Protein AF-0000000087131143 (afdb_homodimer)

pLDDT: mean 97.53, std 3.69, range [63.97, 98.94]

Nearest PDB structures (foldseek):
  7ybr-assembly1_B-2  TM=9.293E-01  e=2.617E-11  Homo sapiens
  8w2w-assembly1_A  TM=9.218E-01  e=2.332E-11  Homo sapiens
  8w1n-assembly1_B-2  TM=9.311E-01  e=3.295E-11  Homo sapiens
  6e71-assembly1_A-2  TM=9.196E-01  e=4.933E-11  Homo sapiens
  5h0y-assembly1_A  TM=9.154E-01  e=6.211E-11  Homo sapiens

Secondary structure (DSSP, 8-state):
-----SEE-BEEETTTTEE--S-EEEEEEE-TTS-EEEEEEEEB-TTSBB-S-SS-TTS---SEEEEEEE-HHHHHHHTT----S-S-EEEEEEES-TTS-EE--EEEETTEEEEE-B-/-----SEE-BEEETTTTEE--S-EEEEEEE-TTS-EEEEEEEEB-TTSBB-S-SS-TTS---SEEEEEEE-HHHHHHHTT----S-S-EEEEEEES-TTS-EE--EEEETTEEEEE-B-

Sequence (238 aa):
MSYKSPVTSHILDTSLGRPAANVRVELQRLEPSGQWLRVNEGRTNADGRVASHLVPEAATFEAGSYRMVFYTQEYFERNGVSEFFYPEVTIAFIVKDPTQHYHVPLLINPFGYSTYRGSMSYKSPVTSHILDTSLGRPAANVRVELQRLEPSGQWLRVNEGRTNADGRVASHLVPEAATFEAGSYRMVFYTQEYFERNGVSEFFYPEVTIAFIVKDPTQHYHVPLLINPFGYSTYRGS

InterPro domains:
  IPR000895 Transthyretin/hydroxyisourate hydrolase [PR00189] (6-26)
  IPR000895 Transthyretin/hydroxyisourate hydrolase [PR00189] (97-119)
  IPR014306 Hydroxyisourate hydrolase [TIGR02962] (5-119)
  IPR014306 Hydroxyisourate hydrolase [cd05822] (5-119)
  IPR023416 Transthyretin/hydroxyisourate hydrolase domain [PF00576] (7-118)
  IPR023416 Transthyretin/hydroxyisourate hydrolase domain [PTHR10395] (3-119)
  IPR023416 Transthyretin/hydroxyisourate hydrolase domain [SM00095] (2-118)
  IPR023418 Transthyretin, thyroxine binding site [PS00768] (10-25)
  IPR036817 Transthyretin/hydroxyisourate hydrolase domain superfamily [G3DSA:2.60.40.180] (1-119)
  IPR036817 Transthyretin/hydroxyisourate hydrolase domain superfamily [SSF49472] (3-119)

Foldseek 3Di:
DPDAALEKEAEAAVVVRATQWFWKKWKWFQDPVRDTDTQDIATHHRRRIGPDRNHDPVHDQDWHKMKMKTQVLVSCVVVPNPAADDRIDMGMDTDDDRVHHWYWYWYDYRYDIDIDTDD/DDDAALEKEAEAEVVVRATQWFWKKWKWFQDPVRDTDTQDIATHHRRRIGPDRNHDPVDDQDWHKMKMKTQVLVSCVVVPNPAADDRIDMDMDTDDDRVHHWYWYWYDYRYDIDIDTDD

Solvent-accessible surface area (backbone atoms only — not comparable to full-atom values): 12431 Å² total; per-residue (Å²): 131,83,89,70,39,48,46,46,43,40,30,36,26,66,79,76,71,40,49,37,50,63,32,45,36,34,32,31,36,59,41,95,88,71,47,76,40,81,68,30,57,38,36,17,34,83,76,4,30,50,68,46,50,34,44,45,86,91,50,86,74,67,58,43,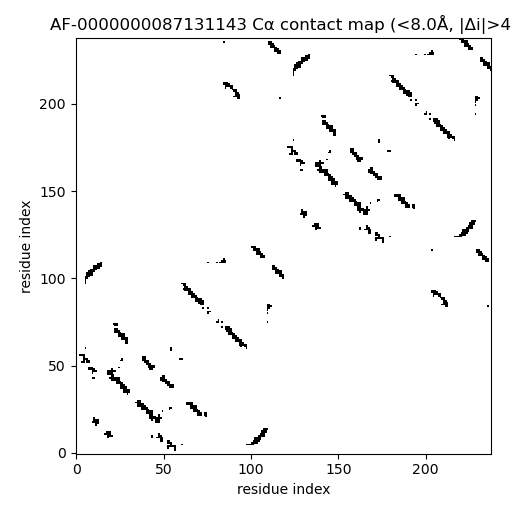48,34,33,40,40,35,41,40,38,63,39,36,52,76,68,71,46,87,71,65,37,42,58,34,48,48,49,40,32,56,38,81,57,57,88,49,72,44,27,52,36,38,42,33,44,51,53,33,38,35,38,37,70,45,125,130,83,89,72,40,48,46,46,40,40,32,36,26,64,79,74,72,40,48,38,51,62,33,44,35,35,32,29,35,58,41,95,88,70,48,75,39,80,68,30,54,38,37,17,35,84,75,5,31,50,69,46,50,34,45,45,88,89,51,87,75,66,58,43,48,33,32,40,39,35,41,41,38,62,41,36,52,77,69,69,46,87,71,64,36,41,58,36,47,48,50,41,32,58,38,81,57,58,88,49,70,45,27,52,36,38,42,33,42,53,52,34,39,36,38,38,71,45,125

Radius of gyration: 17.87 Å; Cα contacts (8 Å, |Δi|>4): 606; chains: 2; bounding box: 44×59×40 Å

Structure (mmCIF, N/CA/C/O backbone):
data_AF-0000000087131143-mode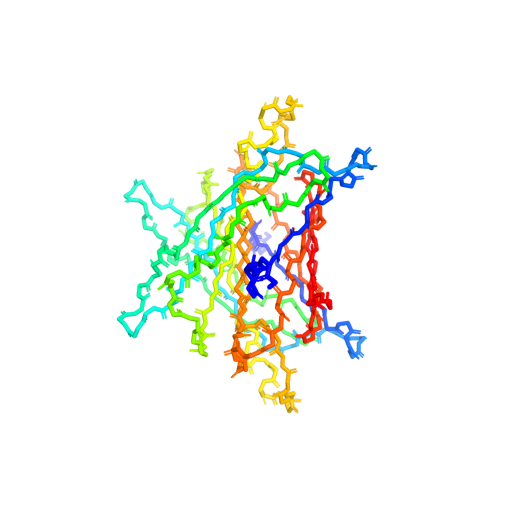l_v1
#
loop_
_entity.id
_entity.type
_entity.pdbx_description
1 polymer '5-hydroxyisourate hydrolase'
#
loop_
_atom_site.group_PDB
_atom_site.id
_atom_site.type_symbol
_atom_site.label_atom_id
_atom_site.label_alt_id
_atom_site.label_comp_id
_atom_site.label_asym_id
_atom_site.label_entity_id
_atom_site.label_seq_id
_atom_site.pdbx_PDB_ins_code
_atom_site.Cartn_x
_atom_site.Cartn_y
_atom_site.Cartn_z
_atom_site.occupancy
_atom_site.B_iso_or_equiv
_atom_site.auth_seq_id
_atom_site.auth_comp_id
_atom_site.auth_asym_id
_atom_site.auth_atom_id
_atom_site.pdbx_PDB_model_num
ATOM 1 N N . MET A 1 1 ? 4.605 -29.766 -17.547 1 63.97 1 MET A N 1
ATOM 2 C CA . MET A 1 1 ? 4.691 -28.312 -17.641 1 63.97 1 MET A CA 1
ATOM 3 C C . MET A 1 1 ? 5.352 -27.734 -16.391 1 63.97 1 MET A C 1
ATOM 5 O O . MET A 1 1 ? 5.168 -28.234 -15.289 1 63.97 1 MET A O 1
ATOM 9 N N . SER A 1 2 ? 6.434 -26.891 -16.531 1 85.5 2 SER A N 1
ATOM 10 C CA . SER A 1 2 ? 7.211 -26.359 -15.422 1 85.5 2 SER A CA 1
ATOM 11 C C . SER A 1 2 ? 6.344 -25.531 -14.477 1 85.5 2 SER A C 1
ATOM 13 O O . SER A 1 2 ? 5.406 -24.859 -14.914 1 85.5 2 SER A O 1
ATOM 15 N N . TYR A 1 3 ? 6.32 -25.75 -13.219 1 93.44 3 TYR A N 1
ATOM 16 C CA . TYR A 1 3 ? 5.539 -25.062 -12.195 1 93.44 3 TYR A CA 1
ATOM 17 C C . TYR A 1 3 ? 5.656 -23.547 -12.336 1 93.44 3 TYR A C 1
ATOM 19 O O . TYR A 1 3 ? 6.742 -23.031 -12.594 1 93.44 3 TYR A O 1
ATOM 27 N N . LYS A 1 4 ? 4.469 -22.938 -12.32 1 93.19 4 LYS A N 1
ATOM 28 C CA . LYS A 1 4 ? 4.391 -21.484 -12.258 1 93.19 4 LYS A CA 1
ATOM 29 C C . LYS A 1 4 ? 3.688 -21.016 -10.984 1 93.19 4 LYS A C 1
ATOM 31 O O . LYS A 1 4 ? 2.625 -21.531 -10.633 1 93.19 4 LYS A O 1
ATOM 36 N N . SER A 1 5 ? 4.297 -20.109 -10.367 1 97.19 5 SER A N 1
ATOM 37 C CA . SER A 1 5 ? 3.689 -19.547 -9.156 1 97.19 5 SER A CA 1
ATOM 38 C C . SER A 1 5 ? 2.338 -18.906 -9.469 1 97.19 5 SER A C 1
ATOM 40 O O . SER A 1 5 ? 2.203 -18.172 -10.438 1 97.19 5 SER A O 1
ATOM 42 N N . PRO A 1 6 ? 1.308 -19.156 -8.68 1 97.81 6 PRO A N 1
ATOM 43 C CA . PRO A 1 6 ? 0.004 -18.516 -8.883 1 97.81 6 PRO A CA 1
ATOM 44 C C . PRO A 1 6 ? 0.016 -17.031 -8.547 1 97.81 6 PRO A C 1
ATOM 46 O O . PRO A 1 6 ? -0.934 -16.312 -8.875 1 97.81 6 PRO A O 1
ATOM 49 N N . VAL A 1 7 ? 1.018 -16.516 -7.879 1 98.56 7 VAL A N 1
ATOM 50 C CA . VAL A 1 7 ? 1.185 -15.094 -7.602 1 98.56 7 VAL A CA 1
ATOM 51 C C . VAL A 1 7 ? 2.447 -14.578 -8.289 1 98.56 7 VAL A C 1
ATOM 53 O O . VAL A 1 7 ? 3.537 -15.117 -8.078 1 98.56 7 VAL A O 1
ATOM 56 N N . THR A 1 8 ? 2.295 -13.555 -9.102 1 98.62 8 THR A N 1
ATOM 57 C CA . THR A 1 8 ? 3.416 -12.969 -9.828 1 98.62 8 THR A CA 1
ATOM 58 C C . THR A 1 8 ? 3.361 -11.445 -9.766 1 98.62 8 THR A C 1
ATOM 60 O O . THR A 1 8 ? 2.348 -10.875 -9.367 1 98.62 8 THR A O 1
ATOM 63 N N . SER A 1 9 ? 4.461 -10.836 -10.078 1 98.62 9 SER A N 1
ATOM 64 C CA . SER A 1 9 ? 4.516 -9.375 -10.117 1 98.62 9 SER A CA 1
ATOM 65 C C . SER A 1 9 ? 5.496 -8.891 -11.18 1 98.62 9 SER A C 1
ATOM 67 O O . SER A 1 9 ? 6.383 -9.641 -11.602 1 98.62 9 SER A O 1
ATOM 69 N N . HIS A 1 10 ? 5.246 -7.676 -11.57 1 98.5 10 HIS A N 1
ATOM 70 C CA . HIS A 1 10 ? 6.066 -6.883 -12.477 1 98.5 10 HIS A CA 1
ATOM 71 C C . HIS A 1 10 ? 6.18 -5.438 -11.992 1 98.5 10 HIS A C 1
ATOM 73 O O . HIS A 1 10 ? 5.176 -4.812 -11.656 1 98.5 10 HIS A O 1
ATOM 79 N N . ILE A 1 11 ? 7.473 -4.949 -11.914 1 98.94 11 ILE A N 1
ATOM 80 C CA . ILE A 1 11 ? 7.676 -3.582 -11.438 1 98.94 11 ILE A CA 1
ATOM 81 C C . ILE A 1 11 ? 8.266 -2.73 -12.562 1 98.94 11 ILE A C 1
ATOM 83 O O . ILE A 1 11 ? 9.273 -3.102 -13.164 1 98.94 11 ILE A O 1
ATOM 87 N N . LEU A 1 12 ? 7.621 -1.66 -12.875 1 98.94 12 LEU A N 1
ATOM 88 C CA . LEU A 1 12 ? 8.109 -0.649 -13.805 1 98.94 12 LEU A CA 1
ATOM 89 C C . LEU A 1 12 ? 8.453 0.643 -13.07 1 98.94 12 LEU A C 1
ATOM 91 O O . LEU A 1 12 ? 7.648 1.151 -12.289 1 98.94 12 LEU A O 1
ATOM 95 N N . ASP A 1 13 ? 9.68 1.15 -13.305 1 98.88 13 ASP A N 1
ATOM 96 C CA . ASP A 1 13 ? 10.047 2.486 -12.844 1 98.88 13 ASP A CA 1
ATOM 97 C C . ASP A 1 13 ? 9.641 3.549 -13.859 1 98.88 13 ASP A C 1
ATOM 99 O O . ASP A 1 13 ? 10.305 3.713 -14.891 1 98.88 13 ASP A O 1
ATOM 103 N N . THR A 1 14 ? 8.672 4.266 -13.516 1 98.75 14 THR A N 1
ATOM 104 C CA . THR A 1 14 ? 8.094 5.184 -14.492 1 98.75 14 THR A CA 1
ATOM 105 C C . THR A 1 14 ? 8.938 6.453 -14.609 1 98.75 14 THR A C 1
ATOM 107 O O . THR A 1 14 ? 8.781 7.223 -15.555 1 98.75 14 THR A O 1
ATOM 110 N N . SER A 1 15 ? 9.805 6.73 -13.625 1 98.25 15 SER A N 1
ATOM 111 C CA . SER A 1 15 ? 10.703 7.879 -13.742 1 98.25 15 SER A CA 1
ATOM 112 C C . SER A 1 15 ? 11.805 7.613 -14.758 1 98.25 15 SER A C 1
ATOM 114 O O . SER A 1 15 ? 12.352 8.547 -15.352 1 98.25 15 SER A O 1
ATOM 116 N N . LEU A 1 16 ? 12.062 6.41 -15.016 1 97.81 16 LEU A N 1
ATOM 117 C CA . LEU A 1 16 ? 13.102 6.02 -15.961 1 97.81 16 LEU A CA 1
ATOM 118 C C . LEU A 1 16 ? 12.5 5.445 -17.234 1 97.81 16 LEU A C 1
ATOM 120 O O . LEU A 1 16 ? 13.195 5.293 -18.25 1 97.81 16 LEU A O 1
ATOM 124 N N . GLY A 1 17 ? 11.273 5.113 -17.172 1 98.31 17 GLY A N 1
ATOM 125 C CA . GLY A 1 17 ? 10.617 4.473 -18.297 1 98.31 17 GLY A CA 1
ATOM 126 C C . GLY A 1 17 ? 11.148 3.078 -18.578 1 98.31 17 GLY A C 1
ATOM 127 O O . GLY A 1 17 ? 11.258 2.672 -19.734 1 98.31 17 GLY A O 1
ATOM 128 N N . ARG A 1 18 ? 11.5 2.342 -17.5 1 98.56 18 ARG A N 1
ATOM 129 C CA . ARG A 1 18 ? 12.07 1.011 -17.656 1 98.56 18 ARG A CA 1
ATOM 130 C C . ARG A 1 18 ? 11.664 0.096 -16.5 1 98.56 18 ARG A C 1
ATOM 132 O O . ARG A 1 18 ? 11.266 0.571 -15.438 1 98.56 18 ARG A O 1
ATOM 139 N N . PRO A 1 19 ? 11.852 -1.248 -16.734 1 98.81 19 PRO A N 1
ATOM 140 C CA . PRO A 1 19 ? 11.617 -2.176 -15.625 1 98.81 19 PRO A CA 1
ATOM 141 C C . PRO A 1 19 ? 12.555 -1.922 -14.438 1 98.81 19 PRO A C 1
ATOM 143 O O . PRO A 1 19 ? 13.703 -1.523 -14.633 1 98.81 19 PRO A O 1
ATOM 146 N N . ALA A 1 20 ? 12.031 -2.031 -13.297 1 98.88 20 ALA A N 1
ATOM 147 C CA . ALA A 1 20 ? 12.852 -1.958 -12.086 1 98.88 20 ALA A CA 1
ATOM 148 C C . ALA A 1 20 ? 13.492 -3.309 -11.773 1 98.88 20 ALA A C 1
ATOM 150 O O . ALA A 1 20 ? 12.82 -4.223 -11.297 1 98.88 20 ALA A O 1
ATOM 151 N N . ALA A 1 21 ? 14.781 -3.439 -11.977 1 98.69 21 ALA A N 1
ATOM 152 C CA . ALA A 1 21 ? 15.5 -4.688 -11.75 1 98.69 21 ALA A CA 1
ATOM 153 C C . ALA A 1 21 ? 16.047 -4.75 -10.32 1 98.69 21 ALA A C 1
ATOM 155 O O . ALA A 1 21 ? 16.312 -3.717 -9.703 1 98.69 21 ALA A O 1
ATOM 156 N N . ASN A 1 22 ? 16.141 -5.93 -9.773 1 98.69 22 ASN A N 1
ATOM 157 C CA . ASN A 1 22 ? 16.781 -6.246 -8.5 1 98.69 22 ASN A CA 1
ATOM 158 C C . ASN A 1 22 ? 16.031 -5.605 -7.328 1 98.69 22 ASN A C 1
ATOM 160 O O . ASN A 1 22 ? 16.656 -5.16 -6.367 1 98.69 22 ASN A O 1
ATOM 164 N N . VAL A 1 23 ? 14.758 -5.484 -7.445 1 98.88 23 VAL A N 1
ATOM 165 C CA . VAL A 1 23 ? 13.914 -5.09 -6.316 1 98.88 23 VAL A CA 1
ATOM 166 C C . VAL A 1 23 ? 13.594 -6.309 -5.461 1 98.88 23 VAL A C 1
ATOM 168 O O . VAL A 1 23 ? 13.086 -7.312 -5.969 1 98.88 23 VAL A O 1
ATOM 171 N N . ARG A 1 24 ? 13.906 -6.242 -4.188 1 98.88 24 ARG A N 1
ATOM 172 C CA . ARG A 1 24 ? 13.477 -7.301 -3.279 1 98.88 24 ARG A CA 1
ATOM 173 C C . ARG A 1 24 ? 11.969 -7.262 -3.061 1 98.88 24 ARG A C 1
ATOM 175 O O . ARG A 1 24 ? 11.398 -6.191 -2.822 1 98.88 24 ARG A O 1
ATOM 182 N N . VAL A 1 25 ? 11.328 -8.43 -3.152 1 98.88 25 VAL A N 1
ATOM 183 C CA . VAL A 1 25 ? 9.883 -8.578 -2.988 1 98.88 25 VAL A CA 1
ATOM 184 C C . VAL A 1 25 ? 9.586 -9.766 -2.076 1 98.88 25 VAL A C 1
ATOM 186 O O . VAL A 1 25 ? 10.211 -10.82 -2.203 1 98.88 25 VAL A O 1
ATOM 189 N N . GLU A 1 26 ? 8.672 -9.57 -1.169 1 98.88 26 GLU A N 1
ATOM 190 C CA . GLU A 1 26 ? 8.25 -10.633 -0.267 1 98.88 26 GLU A CA 1
ATOM 191 C C . GLU A 1 26 ? 6.738 -10.844 -0.334 1 98.88 26 GLU A C 1
ATOM 193 O O . GLU A 1 26 ? 5.977 -9.875 -0.382 1 98.88 26 GLU A O 1
ATOM 198 N N . LEU A 1 27 ? 6.34 -12.133 -0.414 1 98.88 27 LEU A N 1
ATOM 199 C CA . LEU A 1 27 ? 4.938 -12.5 -0.242 1 98.88 27 LEU A CA 1
ATOM 200 C C . LEU A 1 27 ? 4.676 -12.992 1.178 1 98.88 27 LEU A C 1
ATOM 202 O O . LEU A 1 27 ? 5.438 -13.797 1.71 1 98.88 27 LEU A O 1
ATOM 206 N N . GLN A 1 28 ? 3.602 -12.422 1.747 1 98.81 28 GLN A N 1
ATOM 207 C CA . GLN A 1 28 ? 3.186 -12.836 3.082 1 98.81 28 GLN A CA 1
ATOM 208 C C . GLN A 1 28 ? 1.714 -13.234 3.102 1 98.81 28 GLN A C 1
ATOM 210 O O . GLN A 1 28 ? 0.922 -12.75 2.291 1 98.81 28 GLN A O 1
ATOM 215 N N . ARG A 1 29 ? 1.428 -14.117 4.043 1 98.69 29 ARG A N 1
ATOM 216 C CA . ARG A 1 29 ? 0.049 -14.539 4.277 1 98.69 29 ARG A CA 1
ATOM 217 C C . ARG A 1 29 ? -0.402 -14.172 5.688 1 98.69 29 ARG A C 1
ATOM 219 O O . ARG A 1 29 ? 0.368 -14.305 6.641 1 98.69 29 ARG A O 1
ATOM 226 N N . LEU A 1 30 ? -1.652 -13.773 5.773 1 98.44 30 LEU A N 1
ATOM 227 C CA . LEU A 1 30 ? -2.221 -13.469 7.082 1 98.44 30 LEU A CA 1
ATOM 228 C C . LEU A 1 30 ? -2.695 -14.742 7.777 1 98.44 30 LEU A C 1
ATOM 230 O O . LEU A 1 30 ? -3.547 -15.461 7.254 1 98.44 30 LEU A O 1
ATOM 234 N N . GLU A 1 31 ? -2.176 -14.938 8.945 1 97.56 31 GLU A N 1
ATOM 235 C CA . GLU A 1 31 ? -2.594 -16.078 9.75 1 97.56 31 GLU A CA 1
ATOM 236 C C . GLU A 1 31 ? -3.791 -15.734 10.625 1 97.56 31 GLU A C 1
ATOM 238 O O . GLU A 1 31 ? -4.023 -14.562 10.93 1 97.56 31 GLU A O 1
ATOM 243 N N . PRO A 1 32 ? -4.488 -16.781 11.086 1 95.56 32 PRO A N 1
ATOM 244 C CA . PRO A 1 32 ? -5.613 -16.547 11.992 1 95.56 32 PRO A CA 1
ATOM 245 C C . PRO A 1 32 ? -5.203 -15.797 13.258 1 95.56 32 PRO A C 1
ATOM 247 O O . PRO A 1 32 ? -6.012 -15.062 13.836 1 95.56 32 PRO A O 1
ATOM 250 N N . SER A 1 33 ? -4.016 -15.891 13.711 1 94.81 33 SER A N 1
ATOM 251 C CA . SER A 1 33 ? -3.49 -15.211 14.891 1 94.81 33 SER A CA 1
ATOM 252 C C . SER A 1 33 ? -3.373 -13.703 14.656 1 94.81 33 SER A C 1
ATOM 254 O O . SER A 1 33 ? -3.178 -12.938 15.602 1 94.81 33 SER A O 1
ATOM 256 N N . GLY A 1 34 ? -3.43 -13.312 13.383 1 94.19 34 GLY A N 1
ATOM 257 C CA . GLY A 1 34 ? -3.256 -11.906 13.047 1 94.19 34 GLY A CA 1
ATOM 258 C C . GLY A 1 34 ? -1.846 -11.57 12.602 1 94.19 34 GLY A C 1
ATOM 259 O O . GLY A 1 34 ? -1.564 -10.43 12.219 1 94.19 34 GLY A O 1
ATOM 260 N N . GLN A 1 35 ? -1.024 -12.555 12.617 1 95.94 35 GLN A N 1
ATOM 261 C CA . GLN A 1 35 ? 0.366 -12.352 12.227 1 95.94 35 GLN A CA 1
ATOM 262 C C . GLN A 1 35 ? 0.557 -12.594 10.734 1 95.94 35 GLN A C 1
ATOM 264 O O . GLN A 1 35 ? -0.034 -13.516 10.164 1 95.94 35 GLN A O 1
ATOM 269 N N . TRP A 1 36 ? 1.376 -11.719 10.148 1 97.25 36 TRP A N 1
ATOM 270 C CA . TRP A 1 36 ? 1.794 -11.945 8.773 1 97.25 36 TRP A CA 1
ATOM 271 C C . TRP A 1 36 ? 3.016 -12.859 8.719 1 97.25 36 TRP A C 1
ATOM 273 O O . TRP A 1 36 ? 4.031 -12.586 9.359 1 97.25 36 TRP A O 1
ATOM 283 N N . LEU A 1 37 ? 2.869 -13.93 7.906 1 97.81 37 LEU A N 1
ATOM 284 C CA . LEU A 1 37 ? 3.98 -14.867 7.758 1 97.81 37 LEU A CA 1
ATOM 285 C C . LEU A 1 37 ? 4.512 -14.859 6.328 1 97.81 37 LEU A C 1
ATOM 287 O O . LEU A 1 37 ? 3.734 -14.844 5.371 1 97.81 37 LEU A O 1
ATOM 291 N N . ARG A 1 38 ? 5.84 -14.93 6.266 1 98.38 38 ARG A N 1
ATOM 292 C CA . ARG A 1 38 ? 6.473 -14.984 4.949 1 98.38 38 ARG A CA 1
ATOM 29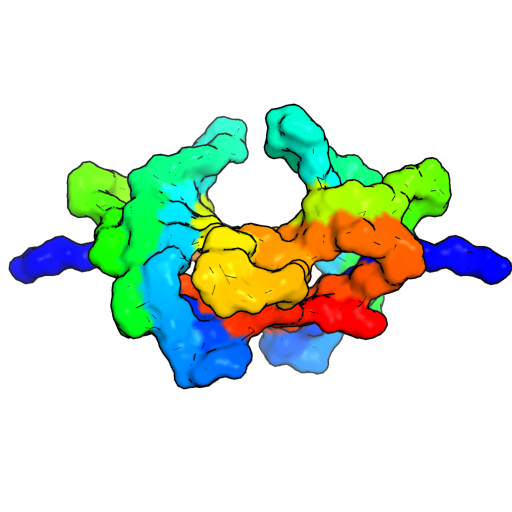3 C C . ARG A 1 38 ? 6.172 -16.312 4.254 1 98.38 38 ARG A C 1
ATOM 295 O O . ARG A 1 38 ? 6.344 -17.375 4.84 1 98.38 38 ARG A O 1
ATOM 302 N N . VAL A 1 39 ? 5.641 -16.219 3.027 1 98.5 39 VAL A N 1
ATOM 303 C CA . VAL A 1 39 ? 5.5 -17.375 2.162 1 98.5 39 VAL A CA 1
ATOM 304 C C . VAL A 1 39 ? 6.816 -17.641 1.431 1 98.5 39 VAL A C 1
ATOM 306 O O . VAL A 1 39 ? 7.375 -18.734 1.521 1 98.5 39 VAL A O 1
ATOM 309 N N . ASN A 1 40 ? 7.289 -16.688 0.724 1 98.62 40 ASN A N 1
ATOM 310 C CA . ASN A 1 40 ? 8.578 -16.688 0.042 1 98.62 40 ASN A CA 1
ATOM 311 C C . ASN A 1 40 ? 8.992 -15.289 -0.391 1 98.62 40 ASN A C 1
ATOM 313 O O . ASN A 1 40 ? 8.25 -14.32 -0.172 1 98.62 40 ASN A O 1
ATOM 317 N N . GLU A 1 41 ? 10.172 -15.141 -0.922 1 98.56 41 GLU A N 1
ATOM 318 C CA . GLU A 1 41 ? 10.68 -13.867 -1.413 1 98.56 41 GLU A CA 1
ATOM 319 C C . GLU A 1 41 ? 11.516 -14.047 -2.672 1 98.56 41 GLU A C 1
ATOM 321 O O . GLU A 1 41 ? 11.82 -15.18 -3.064 1 98.56 41 GLU A O 1
ATOM 326 N N . GLY A 1 42 ? 11.805 -12.961 -3.242 1 98.19 42 GLY A N 1
ATOM 327 C CA . GLY A 1 42 ? 12.656 -12.93 -4.418 1 98.19 42 GLY A CA 1
ATOM 328 C C . GLY A 1 42 ? 13.039 -11.523 -4.84 1 98.19 42 GLY A C 1
ATOM 329 O O . GLY A 1 42 ? 12.82 -10.57 -4.098 1 98.19 42 GLY A O 1
ATOM 330 N N . ARG A 1 43 ? 13.727 -11.492 -6.008 1 98.81 43 ARG A N 1
ATOM 331 C CA . ARG A 1 43 ? 14.102 -10.227 -6.621 1 98.81 43 ARG A CA 1
ATOM 332 C C . ARG A 1 43 ? 13.648 -10.164 -8.078 1 98.81 43 ARG A C 1
ATOM 334 O O . ARG A 1 43 ? 13.578 -11.195 -8.75 1 98.81 43 ARG A O 1
ATOM 341 N N . THR A 1 44 ? 13.375 -8.93 -8.5 1 98.88 44 THR A N 1
ATOM 342 C CA . THR A 1 44 ? 13.016 -8.781 -9.906 1 98.88 44 THR A CA 1
ATOM 343 C C . THR A 1 44 ? 14.234 -8.977 -10.797 1 98.88 44 THR A C 1
ATOM 345 O O . THR A 1 44 ? 15.359 -8.656 -10.406 1 98.88 44 THR A O 1
ATOM 348 N N . ASN A 1 45 ? 13.961 -9.562 -11.984 1 98.69 45 ASN A N 1
ATOM 349 C CA . ASN A 1 45 ? 15.016 -9.727 -12.992 1 98.69 45 ASN A CA 1
ATOM 350 C C . ASN A 1 45 ? 15.141 -8.484 -13.875 1 98.69 45 ASN A C 1
ATOM 352 O O . ASN A 1 45 ? 14.594 -7.43 -13.547 1 98.69 45 ASN A O 1
ATOM 356 N N . ALA A 1 46 ? 15.852 -8.633 -14.969 1 98.31 46 ALA A N 1
ATOM 357 C CA . ALA A 1 46 ? 16.125 -7.508 -15.859 1 98.31 46 ALA A CA 1
ATOM 358 C C . ALA A 1 46 ? 14.852 -6.992 -16.516 1 98.31 46 ALA A C 1
ATOM 360 O O . ALA A 1 46 ? 14.781 -5.836 -16.938 1 98.31 46 ALA A O 1
ATOM 361 N N . ASP A 1 47 ? 13.82 -7.812 -16.547 1 98.38 47 ASP A N 1
ATOM 362 C CA . ASP A 1 47 ? 12.531 -7.426 -17.125 1 98.38 47 ASP A CA 1
ATOM 363 C C . ASP A 1 47 ? 11.602 -6.863 -16.047 1 98.38 47 ASP A C 1
ATOM 365 O O . ASP A 1 47 ? 10.43 -6.586 -16.312 1 98.38 47 ASP A O 1
ATOM 369 N N . GLY A 1 48 ? 12.055 -6.734 -14.828 1 98.81 48 GLY A N 1
ATOM 370 C CA . GLY A 1 48 ? 11.25 -6.203 -13.742 1 98.81 48 GLY A CA 1
ATOM 371 C C . GLY A 1 48 ? 10.289 -7.223 -13.164 1 98.81 48 GLY A C 1
ATOM 372 O O . GLY A 1 48 ? 9.383 -6.867 -12.406 1 98.81 48 GLY A O 1
ATOM 373 N N . ARG A 1 49 ? 10.453 -8.5 -13.578 1 98.69 49 ARG A N 1
ATOM 374 C CA . ARG A 1 49 ? 9.594 -9.57 -13.094 1 98.69 49 ARG A CA 1
ATOM 375 C C . ARG A 1 49 ? 10.25 -10.312 -11.93 1 98.69 49 ARG A C 1
ATOM 377 O O . ARG A 1 49 ? 11.461 -10.523 -11.93 1 98.69 49 ARG A O 1
ATOM 384 N N . VAL A 1 50 ? 9.375 -10.664 -10.961 1 98.19 50 VAL A N 1
ATOM 385 C CA . VAL A 1 50 ? 9.922 -11.461 -9.867 1 98.19 50 VAL A CA 1
ATOM 386 C C . VAL A 1 50 ? 10.336 -12.836 -10.383 1 98.19 50 VAL A C 1
ATOM 388 O O . VAL A 1 50 ? 9.492 -13.617 -10.828 1 98.19 50 VAL A O 1
ATOM 391 N N . ALA A 1 51 ? 11.586 -13.172 -10.195 1 92.56 51 ALA A N 1
ATOM 392 C CA . ALA A 1 51 ? 12.188 -14.336 -10.828 1 92.56 51 ALA A CA 1
ATOM 393 C C . ALA A 1 51 ? 11.836 -15.617 -10.07 1 92.56 51 ALA A C 1
ATOM 395 O O . ALA A 1 51 ? 11.664 -16.672 -10.672 1 92.56 51 ALA A O 1
ATOM 396 N N . SER A 1 52 ? 11.703 -15.5 -8.875 1 95.19 52 SER A N 1
ATOM 397 C CA . SER A 1 52 ? 11.438 -16.656 -8.023 1 95.19 52 SER A CA 1
ATOM 398 C C . SER A 1 52 ? 9.953 -16.969 -7.965 1 95.19 52 SER A C 1
ATOM 400 O O . SER A 1 52 ? 9.117 -16.125 -8.289 1 95.19 52 SER A O 1
ATOM 402 N N . HIS A 1 53 ? 9.703 -18.188 -7.641 1 97.38 53 HIS A N 1
ATOM 403 C CA . HIS A 1 53 ? 8.328 -18.562 -7.348 1 97.38 53 HIS A CA 1
ATOM 404 C C . HIS A 1 53 ? 7.883 -18.031 -5.988 1 97.38 53 HIS A C 1
ATOM 406 O O . HIS A 1 53 ? 8.258 -18.578 -4.949 1 97.38 53 HIS A O 1
ATOM 412 N N . LEU A 1 54 ? 7.055 -17.031 -5.988 1 98.31 54 LEU A N 1
ATOM 413 C CA . LEU A 1 54 ? 6.594 -16.422 -4.75 1 98.31 54 LEU A CA 1
ATOM 414 C C . LEU A 1 54 ? 5.785 -17.406 -3.92 1 98.31 54 LEU A C 1
ATOM 416 O O . LEU A 1 54 ? 5.754 -17.312 -2.689 1 98.31 54 LEU A O 1
ATOM 420 N N . VAL A 1 55 ? 5.109 -18.25 -4.625 1 98.44 55 VAL A N 1
ATOM 421 C CA . VAL A 1 55 ? 4.539 -19.438 -4.004 1 98.44 55 VAL A CA 1
ATOM 422 C C . VAL A 1 55 ? 5.32 -20.672 -4.441 1 98.44 55 VAL A C 1
ATOM 424 O O . VAL A 1 55 ? 5.172 -21.141 -5.574 1 98.44 55 VAL A O 1
ATOM 427 N N . PRO A 1 56 ? 6.082 -21.203 -3.512 1 97.81 56 PRO A N 1
ATOM 428 C CA . PRO A 1 56 ? 6.848 -22.391 -3.896 1 97.81 56 PRO A CA 1
ATOM 429 C C . PRO A 1 56 ? 5.957 -23.562 -4.305 1 97.81 56 PRO A C 1
ATOM 431 O O . PRO A 1 56 ? 4.844 -23.703 -3.795 1 97.81 56 PRO A O 1
ATOM 434 N N . GLU A 1 57 ? 6.562 -24.359 -5.102 1 95.5 57 GLU A N 1
ATOM 435 C CA . GLU A 1 57 ? 5.82 -25.5 -5.605 1 95.5 57 GLU A CA 1
ATOM 436 C C . GLU A 1 57 ? 5.363 -26.406 -4.465 1 95.5 57 GLU A C 1
ATOM 438 O O . GLU A 1 57 ? 4.258 -26.953 -4.504 1 95.5 57 GLU A O 1
ATOM 443 N N . ALA A 1 58 ? 6.176 -26.531 -3.498 1 95.31 58 ALA A N 1
ATOM 444 C CA . ALA A 1 58 ? 5.895 -27.438 -2.398 1 95.31 58 ALA A CA 1
ATOM 445 C C . ALA A 1 58 ? 4.898 -26.828 -1.416 1 95.31 58 ALA A C 1
ATOM 447 O O . ALA A 1 58 ? 4.348 -27.531 -0.565 1 95.31 58 ALA A O 1
ATOM 448 N N . ALA A 1 59 ? 4.633 -25.562 -1.573 1 94.81 59 ALA A N 1
ATOM 449 C CA . ALA A 1 59 ? 3.746 -24.875 -0.636 1 94.81 59 ALA A CA 1
ATOM 450 C C . ALA A 1 59 ? 2.287 -25.016 -1.062 1 94.81 59 ALA A C 1
ATOM 452 O O . ALA A 1 59 ? 1.993 -25.172 -2.25 1 94.81 59 ALA A O 1
ATOM 453 N N . THR A 1 60 ? 1.449 -24.969 -0.051 1 94.25 60 THR A N 1
ATOM 454 C CA . THR A 1 60 ? 0.019 -24.922 -0.332 1 94.25 60 THR A CA 1
ATOM 455 C C . THR A 1 60 ? -0.438 -23.484 -0.543 1 94.25 60 THR A C 1
ATOM 457 O O . THR A 1 60 ? -0.106 -22.594 0.248 1 94.25 60 THR A O 1
ATOM 460 N N . PHE A 1 61 ? -1.108 -23.266 -1.676 1 97.69 61 PHE A N 1
ATOM 461 C CA . PHE A 1 61 ? -1.733 -21.984 -1.963 1 97.69 61 PHE A CA 1
ATOM 462 C C . PHE A 1 61 ? -3.229 -22.031 -1.669 1 97.69 61 PHE A C 1
ATOM 464 O O . PHE A 1 61 ? -3.971 -22.766 -2.314 1 97.69 61 PHE A O 1
ATOM 471 N N . GLU A 1 62 ? -3.682 -21.234 -0.633 1 98 62 GLU A N 1
ATOM 472 C CA . GLU A 1 62 ? -5.062 -21.297 -0.159 1 98 62 GLU A CA 1
ATOM 473 C C . GLU A 1 62 ? -5.719 -19.922 -0.214 1 98 62 GLU A C 1
ATOM 475 O O . GLU A 1 62 ? -5.031 -18.891 -0.248 1 98 62 GLU A O 1
ATOM 480 N N . ALA A 1 63 ? -7.059 -20.016 -0.237 1 98.44 63 ALA A N 1
ATOM 481 C CA . ALA A 1 63 ? -7.809 -18.766 -0.118 1 98.44 63 ALA A CA 1
ATOM 482 C C . ALA A 1 63 ? -7.453 -18.047 1.177 1 98.44 63 ALA A C 1
ATOM 484 O O . ALA A 1 63 ? -7.176 -18.672 2.197 1 98.44 63 ALA A O 1
ATOM 485 N N . GLY A 1 64 ? -7.438 -16.672 1.111 1 98.38 64 GLY A N 1
ATOM 486 C CA . GLY A 1 64 ? -7.098 -15.867 2.281 1 98.38 64 GLY A CA 1
ATOM 487 C C . GLY A 1 64 ? -6.535 -14.508 1.931 1 98.38 64 GLY A C 1
ATOM 488 O O . GLY A 1 64 ? -6.633 -14.062 0.784 1 98.38 64 GLY A O 1
ATOM 489 N N . SER A 1 65 ? -6.074 -13.836 2.939 1 98.69 65 SER A N 1
ATOM 490 C CA . SER A 1 65 ? -5.469 -12.516 2.771 1 98.69 65 SER A CA 1
ATOM 491 C C . SER A 1 65 ? -3.955 -12.617 2.635 1 98.69 65 SER A C 1
ATOM 493 O O . SER A 1 65 ? -3.303 -13.328 3.398 1 98.69 65 SER A O 1
ATOM 495 N N . TYR A 1 66 ? -3.455 -11.969 1.628 1 98.81 66 TYR A N 1
ATOM 496 C CA . TYR A 1 66 ? -2.025 -11.914 1.35 1 98.81 66 TYR A CA 1
ATOM 497 C C . TYR A 1 66 ? -1.552 -10.469 1.234 1 98.81 66 TYR A C 1
ATOM 499 O O . TYR A 1 66 ? -2.365 -9.547 1.124 1 98.81 66 TYR A O 1
ATOM 507 N N . ARG A 1 67 ? -0.25 -10.273 1.358 1 98.81 67 ARG A N 1
ATOM 508 C CA . ARG A 1 67 ? 0.322 -8.992 0.966 1 98.81 67 ARG A CA 1
ATOM 509 C C . ARG A 1 67 ? 1.7 -9.172 0.339 1 98.81 67 ARG A C 1
ATOM 511 O O . ARG A 1 67 ? 2.424 -10.109 0.682 1 98.81 67 ARG A O 1
ATOM 518 N N . MET A 1 68 ? 1.965 -8.328 -0.624 1 98.81 68 MET A N 1
ATOM 519 C CA . MET A 1 68 ? 3.287 -8.188 -1.227 1 98.81 68 MET A CA 1
ATOM 520 C C . MET A 1 68 ? 4.02 -6.973 -0.656 1 98.81 68 MET A C 1
ATOM 522 O O . MET A 1 68 ? 3.457 -5.879 -0.592 1 98.81 68 MET A O 1
ATOM 526 N N . VAL A 1 69 ? 5.27 -7.191 -0.228 1 98.88 69 VAL A N 1
ATOM 527 C CA . VAL A 1 69 ? 6.105 -6.086 0.23 1 98.88 69 VAL A CA 1
ATOM 528 C C . VAL A 1 69 ? 7.234 -5.844 -0.769 1 98.88 69 VAL A C 1
ATOM 530 O O . VAL A 1 69 ? 8.039 -6.738 -1.037 1 98.88 69 VAL A O 1
ATOM 533 N N . PHE A 1 70 ? 7.238 -4.629 -1.341 1 98.94 70 PHE A N 1
ATOM 534 C CA . PHE A 1 70 ? 8.297 -4.168 -2.229 1 98.94 70 PHE A CA 1
ATOM 535 C C . PHE A 1 70 ? 9.273 -3.264 -1.481 1 98.94 70 PHE A C 1
ATOM 537 O O . PHE A 1 70 ? 8.883 -2.205 -0.981 1 98.94 70 PHE A O 1
ATOM 544 N N . TYR A 1 71 ? 10.492 -3.67 -1.449 1 98.81 71 TYR A N 1
ATOM 545 C CA . TYR A 1 71 ? 11.477 -2.904 -0.701 1 98.81 71 TYR A CA 1
ATOM 546 C C . TYR A 1 71 ? 12.102 -1.821 -1.572 1 98.81 71 TYR A C 1
ATOM 548 O O . TYR A 1 71 ? 13.266 -1.924 -1.961 1 98.81 71 TYR A O 1
ATOM 556 N N . THR A 1 72 ? 11.422 -0.746 -1.655 1 98.81 72 THR A N 1
ATOM 557 C CA . THR A 1 72 ? 11.719 0.286 -2.645 1 98.81 72 THR A CA 1
ATOM 558 C C . THR A 1 72 ? 12.875 1.162 -2.186 1 98.81 72 THR A C 1
ATOM 560 O O . THR A 1 72 ? 13.609 1.708 -3.01 1 98.81 72 THR A O 1
ATOM 563 N N . GLN A 1 73 ? 13.031 1.315 -0.916 1 98.75 73 GLN A N 1
ATOM 564 C CA . GLN A 1 73 ? 14.164 2.096 -0.427 1 98.75 73 GLN A CA 1
ATOM 565 C C . GLN A 1 73 ? 15.484 1.525 -0.931 1 98.75 73 GLN A C 1
ATOM 567 O O . GLN A 1 73 ? 16.328 2.26 -1.45 1 98.75 73 GLN A O 1
ATOM 572 N N . GLU A 1 74 ? 15.648 0.23 -0.733 1 98.56 74 GLU A N 1
ATOM 573 C CA . GLU A 1 74 ? 16.875 -0.424 -1.204 1 98.56 74 GLU A CA 1
ATOM 574 C C . GLU A 1 74 ? 17.094 -0.174 -2.693 1 98.56 74 GLU A C 1
ATOM 576 O O . GLU A 1 74 ? 18.203 0.135 -3.117 1 98.56 74 GLU A O 1
ATOM 581 N N . TYR A 1 75 ? 16.047 -0.256 -3.469 1 98.81 75 TYR A N 1
ATOM 582 C CA . TYR A 1 75 ? 16.109 -0.055 -4.914 1 98.81 75 TYR A CA 1
ATOM 583 C C . TYR A 1 75 ? 16.531 1.369 -5.246 1 98.81 75 TYR A C 1
ATOM 585 O O . TYR A 1 75 ? 17.453 1.577 -6.047 1 98.81 75 TYR A O 1
ATOM 593 N N . PHE A 1 76 ? 15.906 2.369 -4.672 1 98.69 76 PHE A N 1
ATOM 594 C CA . PHE A 1 76 ? 16.203 3.768 -4.953 1 98.69 76 PHE A CA 1
ATOM 595 C C . PHE A 1 76 ? 17.641 4.105 -4.559 1 98.69 76 PHE A C 1
ATOM 597 O O . PHE A 1 76 ? 18.375 4.727 -5.332 1 98.69 76 PHE A O 1
ATOM 604 N N . GLU A 1 77 ? 18 3.648 -3.398 1 98.38 77 GLU A N 1
ATOM 605 C CA . GLU A 1 77 ? 19.344 3.936 -2.914 1 98.38 77 GLU A CA 1
ATOM 606 C C . GLU A 1 77 ? 20.391 3.301 -3.814 1 98.38 77 GLU A C 1
ATOM 608 O O . GLU A 1 77 ? 21.391 3.939 -4.152 1 98.38 77 GLU A O 1
ATOM 613 N N . ARG A 1 78 ? 20.188 2.09 -4.207 1 97.88 78 ARG A N 1
ATOM 614 C CA . ARG A 1 78 ? 21.125 1.381 -5.07 1 97.88 78 ARG A CA 1
ATOM 615 C C . ARG A 1 78 ? 21.25 2.072 -6.426 1 97.88 78 ARG A C 1
ATOM 617 O O . 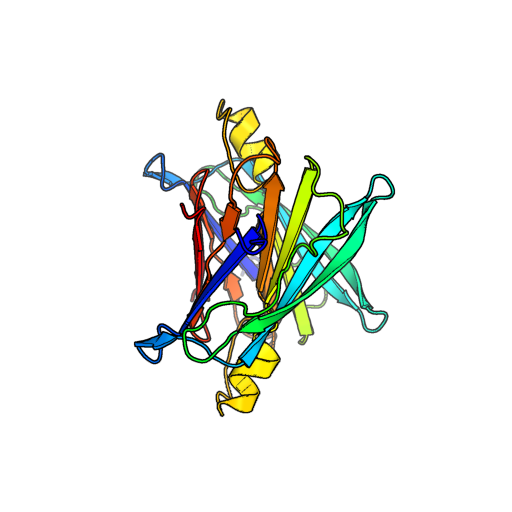ARG A 1 78 ? 22.297 1.983 -7.078 1 97.88 78 ARG A O 1
ATOM 624 N N . ASN A 1 79 ? 20.188 2.758 -6.785 1 97.5 79 ASN A N 1
ATOM 625 C CA . ASN A 1 79 ? 20.188 3.4 -8.094 1 97.5 79 ASN A CA 1
ATOM 626 C C . ASN A 1 79 ? 20.484 4.895 -7.988 1 97.5 79 ASN A C 1
ATOM 628 O O . ASN A 1 79 ? 20.188 5.652 -8.914 1 97.5 79 ASN A O 1
ATOM 632 N N . GLY A 1 80 ? 20.891 5.371 -6.867 1 97.88 80 GLY A N 1
ATOM 633 C CA . GLY A 1 80 ? 21.406 6.727 -6.699 1 97.88 80 GLY A CA 1
ATOM 634 C C . GLY A 1 80 ? 20.297 7.75 -6.5 1 97.88 80 GLY A C 1
ATOM 635 O O . GLY A 1 80 ? 20.516 8.945 -6.707 1 97.88 80 GLY A O 1
ATOM 636 N N . VAL A 1 81 ? 19.156 7.285 -6.223 1 97.81 81 VAL A N 1
ATOM 637 C CA . VAL A 1 81 ? 18.047 8.195 -5.934 1 97.81 81 VAL A CA 1
ATOM 638 C C . VAL A 1 81 ? 18.125 8.656 -4.48 1 97.81 81 VAL A C 1
ATOM 640 O O . VAL A 1 81 ? 18.031 7.844 -3.561 1 97.81 81 VAL A O 1
ATOM 643 N N . SER A 1 82 ? 18.266 9.938 -4.254 1 95.94 82 SER A N 1
ATOM 644 C CA . SER A 1 82 ? 18.531 10.461 -2.916 1 95.94 82 SER A CA 1
ATOM 645 C C . SER A 1 82 ? 17.234 10.867 -2.223 1 95.94 82 SER A C 1
ATOM 647 O O . SER A 1 82 ? 17.172 10.961 -0.995 1 95.94 82 SER A O 1
ATOM 649 N N . GLU A 1 83 ? 16.234 11.188 -3.07 1 97.75 83 GLU A N 1
ATOM 650 C CA . GLU A 1 83 ? 14.961 11.633 -2.512 1 97.75 83 GLU A CA 1
ATOM 651 C C . GLU A 1 83 ? 13.82 10.719 -2.965 1 97.75 83 GLU A C 1
ATOM 653 O O . GLU A 1 83 ? 13.594 10.547 -4.164 1 97.75 83 GLU A O 1
ATOM 658 N N . PHE A 1 84 ? 13.211 10.156 -2.078 1 98.69 84 PHE A N 1
ATOM 659 C CA . PHE A 1 84 ? 12.031 9.328 -2.309 1 98.69 84 PHE A CA 1
ATOM 660 C C . PHE A 1 84 ? 11.094 9.375 -1.11 1 98.69 84 PHE A C 1
ATOM 662 O O . PHE A 1 84 ? 11.516 9.672 0.008 1 98.69 84 PHE A O 1
ATOM 669 N N . PHE A 1 85 ? 9.867 9.133 -1.354 1 98.81 85 PHE A N 1
ATOM 670 C CA . PHE A 1 85 ? 8.82 9.336 -0.355 1 98.81 85 PHE A CA 1
ATOM 671 C C . PHE A 1 85 ? 8.422 8.008 0.281 1 98.81 85 PHE A C 1
ATOM 673 O O . PHE A 1 85 ? 8.008 7.969 1.441 1 98.81 85 PHE A O 1
ATOM 680 N N . TYR A 1 86 ? 8.555 6.879 -0.38 1 98.88 86 TYR A N 1
ATOM 681 C CA . TYR A 1 86 ? 8.055 5.578 0.06 1 98.88 86 TYR A CA 1
ATOM 682 C C . TYR A 1 86 ? 9.211 4.633 0.377 1 98.88 86 TYR A C 1
ATOM 684 O O . TYR A 1 86 ? 9.867 4.117 -0.532 1 98.88 86 TYR A O 1
ATOM 692 N N . PRO A 1 87 ? 9.445 4.305 1.66 1 98.62 87 PRO A N 1
ATOM 693 C CA . PRO A 1 87 ? 10.523 3.383 2.012 1 98.62 87 PRO A CA 1
ATOM 694 C C . PRO A 1 87 ? 10.227 1.941 1.604 1 98.62 87 PRO A C 1
ATOM 696 O O . PRO A 1 87 ? 11.141 1.128 1.474 1 98.62 87 PRO A O 1
ATOM 699 N N . GLU A 1 88 ? 8.969 1.642 1.48 1 98.81 88 GLU A N 1
ATOM 700 C CA . GLU A 1 88 ? 8.422 0.386 0.972 1 98.81 88 GLU A CA 1
ATOM 701 C C . GLU A 1 88 ? 7.023 0.585 0.402 1 98.81 88 GLU A C 1
ATOM 703 O O . GLU A 1 88 ? 6.383 1.608 0.655 1 98.81 88 GLU A O 1
ATOM 708 N N . VAL A 1 89 ? 6.625 -0.338 -0.412 1 98.94 89 VAL A N 1
ATOM 709 C CA . VAL A 1 89 ? 5.238 -0.432 -0.85 1 98.94 89 VAL A CA 1
ATOM 710 C C . VAL A 1 89 ? 4.66 -1.789 -0.453 1 98.94 89 VAL A C 1
ATOM 712 O O . VAL A 1 89 ? 5.223 -2.832 -0.793 1 98.94 89 VAL A O 1
ATOM 715 N N . THR A 1 90 ? 3.611 -1.771 0.307 1 98.94 90 THR A N 1
ATOM 716 C CA . THR A 1 90 ? 2.912 -2.988 0.701 1 98.94 90 THR A CA 1
ATOM 717 C C . THR A 1 90 ? 1.523 -3.043 0.07 1 98.94 90 THR A C 1
ATOM 719 O O . THR A 1 90 ? 0.72 -2.123 0.244 1 98.94 90 THR A O 1
ATOM 722 N N . ILE A 1 91 ? 1.274 -4.09 -0.67 1 98.94 91 ILE A N 1
ATOM 723 C CA . ILE A 1 91 ? -0.015 -4.254 -1.33 1 98.94 91 ILE A CA 1
ATOM 724 C C . ILE A 1 91 ? -0.734 -5.477 -0.765 1 98.94 91 ILE A C 1
ATOM 726 O O . ILE A 1 91 ? -0.338 -6.613 -1.028 1 98.94 91 ILE A O 1
ATOM 730 N N . ALA A 1 92 ? -1.786 -5.23 0.024 1 98.94 92 ALA A N 1
ATOM 731 C CA . ALA A 1 92 ? -2.637 -6.301 0.533 1 98.94 92 ALA A CA 1
ATOM 732 C C . ALA A 1 92 ? -3.723 -6.664 -0.474 1 98.94 92 ALA A C 1
ATOM 734 O O . ALA A 1 92 ? -4.285 -5.789 -1.132 1 98.94 92 ALA A O 1
ATOM 735 N N . PHE A 1 93 ? -4.012 -7.98 -0.552 1 98.94 93 PHE A N 1
ATOM 736 C CA . PHE A 1 93 ? -5.039 -8.414 -1.491 1 98.94 93 PHE A CA 1
ATOM 737 C C . PHE A 1 93 ? -5.688 -9.711 -1.024 1 98.94 93 PHE A C 1
ATOM 739 O O . PHE A 1 93 ? -5.121 -10.43 -0.198 1 98.94 93 PHE A O 1
ATOM 746 N N . ILE A 1 94 ? -6.836 -9.969 -1.6 1 98.69 94 ILE A N 1
ATOM 747 C CA . ILE A 1 94 ? -7.617 -11.141 -1.226 1 98.69 94 ILE A CA 1
ATOM 748 C C . ILE A 1 94 ? -7.504 -12.203 -2.312 1 98.69 94 ILE A C 1
ATOM 750 O O . ILE A 1 94 ? -7.633 -11.906 -3.5 1 98.69 94 ILE A O 1
ATOM 754 N N . VAL A 1 95 ? -7.191 -13.383 -1.891 1 98.44 95 VAL A N 1
ATOM 755 C CA . VAL A 1 95 ? -7.32 -14.562 -2.734 1 98.44 95 VAL A CA 1
ATOM 756 C C . VAL A 1 95 ? -8.617 -15.297 -2.402 1 98.44 95 VAL A C 1
ATOM 758 O O . VAL A 1 95 ? -8.734 -15.922 -1.344 1 98.44 95 VAL A O 1
ATOM 761 N N . LYS A 1 96 ? -9.516 -15.219 -3.34 1 97.44 96 LYS A N 1
ATOM 762 C CA . LYS A 1 96 ? -10.789 -15.898 -3.139 1 97.44 96 LYS A CA 1
ATOM 763 C C . LYS A 1 96 ? -10.758 -17.312 -3.727 1 97.44 96 LYS A C 1
ATOM 765 O O . LYS A 1 96 ? -11.258 -18.25 -3.115 1 97.44 96 LYS A O 1
ATOM 770 N N . ASP A 1 97 ? -10.211 -17.422 -4.91 1 97.69 97 ASP A N 1
ATOM 771 C CA . ASP A 1 97 ? -10.094 -18.672 -5.652 1 97.69 97 ASP A CA 1
ATOM 772 C C . ASP A 1 97 ? -8.625 -19.016 -5.91 1 97.69 97 ASP A C 1
ATOM 774 O O . ASP A 1 97 ? -8 -18.453 -6.812 1 97.69 97 ASP A O 1
ATOM 778 N N . PRO A 1 98 ? -8.133 -19.938 -5.164 1 97.5 98 PRO A N 1
ATOM 779 C CA . PRO A 1 98 ? -6.703 -20.234 -5.262 1 97.5 98 PRO A CA 1
ATOM 780 C C . PRO A 1 98 ? -6.336 -20.953 -6.559 1 97.5 98 PRO A C 1
ATOM 782 O O . PRO A 1 98 ? -5.16 -21.219 -6.812 1 97.5 98 PRO A O 1
ATOM 785 N N . THR A 1 99 ? -7.277 -21.281 -7.375 1 96.38 99 THR A N 1
ATOM 786 C CA . THR A 1 99 ? -6.984 -21.922 -8.648 1 96.38 99 THR A CA 1
ATOM 787 C C . THR A 1 99 ? -6.723 -20.875 -9.734 1 96.38 99 THR A C 1
ATOM 789 O O . THR A 1 99 ? -6.27 -21.219 -10.828 1 96.38 99 THR A O 1
ATOM 792 N N . GLN A 1 100 ? -6.945 -19.672 -9.43 1 96.88 100 GLN A N 1
ATOM 793 C CA . GLN A 1 100 ? -6.707 -18.594 -10.375 1 96.88 100 GLN A CA 1
ATOM 794 C C . GLN A 1 100 ? -5.289 -18.047 -10.242 1 96.88 100 GLN A C 1
ATOM 796 O O . GLN A 1 100 ? -4.609 -18.297 -9.242 1 96.88 100 GLN A O 1
ATOM 801 N N . HIS A 1 101 ? -4.879 -17.312 -11.305 1 97.56 101 HIS A N 1
ATOM 802 C CA . HIS A 1 101 ? -3.615 -16.578 -11.273 1 97.56 101 HIS A CA 1
ATOM 803 C C . HIS A 1 101 ? -3.805 -15.156 -10.773 1 97.56 101 HIS A C 1
ATOM 805 O O . HIS A 1 101 ? -4.77 -14.484 -11.148 1 97.56 101 HIS A O 1
ATOM 811 N N . TYR A 1 102 ? -2.896 -14.719 -9.922 1 98.56 102 TYR A N 1
ATOM 812 C CA . TYR A 1 102 ? -2.934 -13.375 -9.359 1 98.56 102 TYR A CA 1
ATOM 813 C C . TYR A 1 102 ? -1.678 -12.594 -9.727 1 98.56 102 TYR A C 1
ATOM 815 O O . TYR A 1 102 ? -0.61 -12.812 -9.148 1 98.56 102 TYR A O 1
ATOM 823 N N . HIS A 1 103 ? -1.813 -11.688 -10.695 1 98.5 103 HIS A N 1
ATOM 824 C CA . HIS A 1 103 ? -0.74 -10.766 -11.062 1 98.5 103 HIS A CA 1
ATOM 825 C C . HIS A 1 103 ? -0.917 -9.414 -10.391 1 98.5 103 HIS A C 1
ATOM 827 O O . HIS A 1 103 ? -1.93 -8.742 -10.594 1 98.5 103 HIS A O 1
ATOM 833 N N . VAL A 1 104 ? 0.033 -9.008 -9.516 1 98.75 104 VAL A N 1
ATOM 834 C CA . VAL A 1 104 ? -0.015 -7.75 -8.773 1 98.75 104 VAL A CA 1
ATOM 835 C C . VAL A 1 104 ? 1.167 -6.871 -9.172 1 98.75 104 VAL A C 1
ATOM 837 O O . VAL A 1 104 ? 2.221 -6.906 -8.531 1 98.75 104 VAL A O 1
ATOM 840 N N . PRO A 1 105 ? 0.967 -6.07 -10.141 1 98.88 105 PRO A N 1
ATOM 841 C CA . PRO A 1 105 ? 2.07 -5.23 -10.617 1 98.88 105 PRO A CA 1
ATOM 842 C C . PRO A 1 105 ? 2.209 -3.934 -9.82 1 98.88 105 PRO A C 1
ATOM 844 O O . PRO A 1 105 ? 1.285 -3.543 -9.102 1 98.88 105 PRO A O 1
ATOM 847 N N . LEU A 1 106 ? 3.424 -3.328 -9.953 1 98.94 106 LEU A N 1
ATOM 848 C CA . LEU A 1 106 ? 3.732 -2.045 -9.328 1 98.94 106 LEU A CA 1
ATOM 849 C C . LEU A 1 106 ? 4.355 -1.088 -10.336 1 98.94 106 LEU A C 1
ATOM 851 O O . LEU A 1 106 ? 5.383 -1.402 -10.945 1 98.94 106 LEU A O 1
ATOM 855 N N . LEU A 1 107 ? 3.676 0.012 -10.617 1 98.94 107 LEU A N 1
ATOM 856 C CA . LEU A 1 107 ? 4.285 1.159 -11.281 1 98.94 107 LEU A CA 1
ATOM 857 C C . LEU A 1 107 ? 4.766 2.184 -10.258 1 98.94 107 LEU A C 1
ATOM 859 O O . LEU A 1 107 ? 3.979 2.684 -9.453 1 98.94 107 LEU A O 1
ATOM 863 N N . ILE A 1 108 ? 6.062 2.514 -10.352 1 98.88 108 ILE A N 1
ATOM 864 C CA . ILE A 1 108 ? 6.562 3.301 -9.227 1 98.88 108 ILE A CA 1
ATOM 865 C C . ILE A 1 108 ? 7.492 4.398 -9.742 1 98.88 108 ILE A C 1
ATOM 867 O O . ILE A 1 108 ? 8.141 4.238 -10.773 1 98.88 108 ILE A O 1
ATOM 871 N N . ASN A 1 109 ? 7.484 5.535 -9.148 1 98.81 109 ASN A N 1
ATOM 872 C CA . ASN A 1 109 ? 8.523 6.562 -9.125 1 98.81 109 ASN A CA 1
ATOM 873 C C . ASN A 1 109 ? 8.781 7.059 -7.703 1 98.81 109 ASN A C 1
ATOM 875 O O . ASN A 1 109 ? 8.109 6.633 -6.762 1 98.81 109 ASN A O 1
ATOM 879 N N . PRO A 1 110 ? 9.742 7.887 -7.473 1 98.69 110 PRO A N 1
ATOM 880 C CA . PRO A 1 110 ? 10.148 8.211 -6.102 1 98.69 110 PRO A CA 1
ATOM 881 C C . PRO A 1 110 ? 9.031 8.867 -5.293 1 98.69 110 PRO A C 1
ATOM 883 O O . PRO A 1 110 ? 9.086 8.891 -4.062 1 98.69 110 PRO A O 1
ATOM 886 N N . PHE A 1 111 ? 7.902 9.414 -5.973 1 98.81 111 PHE A N 1
ATOM 887 C CA . PHE A 1 111 ? 6.934 10.219 -5.234 1 98.81 111 PHE A CA 1
ATOM 888 C C . PHE A 1 111 ? 5.508 9.797 -5.578 1 98.81 111 PHE A C 1
ATOM 890 O O . PHE A 1 111 ? 4.555 10.516 -5.285 1 98.81 111 PHE A O 1
ATOM 897 N N . GLY A 1 112 ? 5.355 8.594 -6.184 1 98.88 112 GLY A N 1
ATOM 898 C CA . GLY A 1 112 ? 4.043 8.039 -6.48 1 98.88 112 GLY A CA 1
ATOM 899 C C . GLY A 1 112 ? 4.094 6.609 -6.977 1 98.88 112 GLY A C 1
ATOM 900 O O . GLY A 1 112 ? 5.129 6.152 -7.465 1 98.88 112 GLY A O 1
ATOM 901 N N . TYR A 1 113 ? 2.975 5.941 -6.785 1 98.94 113 TYR A N 1
ATOM 902 C CA . TYR A 1 113 ? 2.898 4.602 -7.355 1 98.94 113 TYR A CA 1
ATOM 903 C C . TYR A 1 113 ? 1.449 4.188 -7.59 1 98.94 113 TYR A C 1
ATOM 905 O O . TYR A 1 113 ? 0.524 4.855 -7.117 1 98.94 113 TYR A O 1
ATOM 913 N N . SER A 1 114 ? 1.268 3.111 -8.391 1 98.94 114 SER A N 1
ATOM 914 C CA . SER A 1 114 ? -0.038 2.52 -8.664 1 98.94 114 SER A CA 1
ATOM 915 C C . SER A 1 114 ? 0.061 1.006 -8.812 1 98.94 114 SER A C 1
ATOM 917 O O . SER A 1 114 ? 1.151 0.465 -9.008 1 98.94 114 SER A O 1
ATOM 919 N N . THR A 1 115 ? -0.992 0.417 -8.594 1 98.94 115 THR A N 1
ATOM 920 C CA . THR A 1 115 ? -1.146 -1.024 -8.75 1 98.94 115 THR A CA 1
ATOM 921 C C . THR A 1 115 ? -2.557 -1.367 -9.227 1 98.94 115 THR A C 1
ATOM 923 O O . THR A 1 115 ? -3.455 -0.526 -9.172 1 98.94 115 THR A O 1
ATOM 926 N N . TYR A 1 116 ? -2.695 -2.568 -9.766 1 98.81 116 TYR A N 1
ATOM 927 C CA . TYR A 1 116 ? -3.98 -3.115 -10.188 1 98.81 116 TYR A CA 1
ATOM 928 C C . TYR A 1 116 ? -3.943 -4.637 -10.211 1 98.81 116 TYR A C 1
ATOM 930 O O . TYR A 1 116 ? -2.869 -5.242 -10.164 1 98.81 116 TYR A O 1
ATOM 938 N N . ARG A 1 117 ? -5.082 -5.211 -10.172 1 98.56 117 ARG A N 1
ATOM 939 C CA . ARG A 1 117 ? -5.176 -6.648 -10.391 1 98.56 117 ARG A CA 1
ATOM 940 C C . ARG A 1 117 ? -4.973 -6.992 -11.867 1 98.56 117 ARG A C 1
ATOM 942 O O . ARG A 1 117 ? -5.855 -6.754 -12.695 1 98.56 117 ARG A O 1
ATOM 949 N N . GLY A 1 118 ? -3.773 -7.551 -12.125 1 94.56 118 GLY A N 1
ATOM 950 C CA . GLY A 1 118 ? -3.479 -7.941 -13.492 1 94.56 118 GLY A CA 1
ATOM 951 C C . GLY A 1 118 ? -4.027 -9.305 -13.859 1 94.56 118 GLY A C 1
ATOM 952 O O . GLY A 1 118 ? -4.566 -10.016 -13 1 94.56 118 GLY A O 1
ATOM 953 N N . SER A 1 119 ? -3.982 -9.594 -15.203 1 87.25 119 SER A N 1
ATOM 954 C CA . SER A 1 119 ? -4.473 -10.875 -15.719 1 87.25 119 SER A CA 1
ATOM 955 C C . SER A 1 119 ? -3.334 -11.875 -15.883 1 87.25 119 SER A C 1
ATOM 957 O O . SER A 1 119 ? -2.176 -11.484 -16.047 1 87.25 119 SER A O 1
ATOM 959 N N . MET B 1 1 ? -4.711 31.203 14.336 1 64.19 1 MET B N 1
ATOM 960 C CA . MET B 1 1 ? -5.043 30.344 13.203 1 64.19 1 MET B CA 1
ATOM 961 C C . MET B 1 1 ? -5.352 28.938 13.664 1 64.19 1 MET B C 1
ATOM 963 O O . MET B 1 1 ? -4.762 28.453 14.633 1 64.19 1 MET B O 1
ATOM 967 N N . SER B 1 2 ? -6.535 28.344 13.297 1 85.69 2 SER B N 1
ATOM 968 C CA . SER B 1 2 ? -6.988 27.031 13.766 1 85.69 2 SER B CA 1
ATOM 969 C C . SER B 1 2 ? -6.004 25.938 13.375 1 85.69 2 SER B C 1
ATOM 971 O O . SER B 1 2 ? -5.383 26 12.312 1 85.69 2 SER B O 1
ATOM 973 N N . TYR B 1 3 ? -5.535 25.094 14.234 1 93.31 3 TYR B N 1
ATOM 974 C CA . TYR B 1 3 ? -4.59 24.016 14.031 1 93.31 3 TYR B CA 1
ATOM 975 C C . TYR B 1 3 ? -4.988 23.156 12.836 1 93.31 3 TYR B C 1
ATOM 977 O O . TYR B 1 3 ? -6.168 22.859 12.641 1 93.31 3 TYR B O 1
ATOM 985 N N . LYS B 1 4 ? -3.992 22.922 12.008 1 92.81 4 LYS B N 1
ATOM 986 C CA . LYS B 1 4 ? -4.137 21.984 10.898 1 92.81 4 LYS B CA 1
ATOM 987 C C . LYS B 1 4 ? -3.145 20.828 11.023 1 92.81 4 LYS B C 1
ATOM 989 O O . LYS B 1 4 ? -1.956 21.047 11.266 1 92.81 4 LYS B O 1
ATOM 994 N N . SER B 1 5 ? -3.65 19.703 10.852 1 97.19 5 SER B N 1
ATOM 995 C CA . SER B 1 5 ? -2.783 18.531 10.898 1 97.19 5 SER B CA 1
ATOM 996 C C . SER B 1 5 ? -1.724 18.578 9.805 1 97.19 5 SER B C 1
ATOM 998 O O . SER B 1 5 ? -2.031 18.875 8.648 1 97.19 5 SER B O 1
ATOM 1000 N N . PRO B 1 6 ? -0.477 18.281 10.094 1 97.81 6 PRO B N 1
ATOM 1001 C CA . PRO B 1 6 ? 0.571 18.25 9.078 1 97.81 6 PRO B CA 1
ATOM 1002 C C . PRO B 1 6 ? 0.431 17.047 8.125 1 97.81 6 PRO B C 1
ATOM 1004 O O . PRO B 1 6 ? 1.099 17 7.09 1 97.81 6 PRO B O 1
ATOM 1007 N N . VAL B 1 7 ? -0.375 16.078 8.438 1 98.56 7 VAL B N 1
ATOM 1008 C CA . VAL B 1 7 ? -0.667 14.953 7.559 1 98.56 7 VAL B CA 1
ATOM 1009 C C . VAL B 1 7 ? -2.148 14.953 7.191 1 98.56 7 VAL B C 1
ATOM 1011 O O . VAL B 1 7 ? -3.014 14.961 8.07 1 98.56 7 VAL B O 1
ATOM 1014 N N . THR B 1 8 ? -2.434 14.953 5.902 1 98.62 8 THR B N 1
ATOM 1015 C CA . THR B 1 8 ? -3.807 14.969 5.41 1 98.62 8 THR B CA 1
ATOM 1016 C C . THR B 1 8 ? -3.979 13.977 4.262 1 98.62 8 THR B C 1
ATOM 1018 O O . THR B 1 8 ? -2.994 13.469 3.719 1 98.62 8 THR B O 1
ATOM 1021 N N . SER B 1 9 ? -5.211 13.656 3.982 1 98.62 9 SER B N 1
ATOM 1022 C CA . SER B 1 9 ? -5.508 12.766 2.861 1 98.62 9 SER B CA 1
ATOM 1023 C C . SER B 1 9 ? -6.844 13.117 2.217 1 98.62 9 SER B C 1
ATOM 1025 O O . SER B 1 9 ? -7.688 13.766 2.838 1 98.62 9 SER B O 1
ATOM 1027 N N . HIS B 1 10 ? -6.922 12.711 0.982 1 98.5 10 HIS B N 1
ATOM 1028 C CA . HIS B 1 10 ? -8.109 12.781 0.135 1 98.5 10 HIS B CA 1
ATOM 1029 C C . HIS B 1 10 ? -8.289 11.492 -0.665 1 98.5 10 HIS B C 1
ATOM 1031 O O . HIS B 1 10 ? -7.34 11 -1.277 1 98.5 10 HIS B O 1
ATOM 1037 N N . ILE B 1 11 ? -9.547 10.922 -0.572 1 98.94 11 ILE B N 1
ATOM 1038 C CA . ILE B 1 11 ? -9.805 9.68 -1.288 1 98.94 11 ILE B CA 1
ATOM 1039 C C . ILE B 1 11 ? -10.844 9.914 -2.377 1 98.94 11 ILE B C 1
ATOM 1041 O O . ILE B 1 11 ? -11.922 10.453 -2.105 1 98.94 11 ILE B O 1
ATOM 1045 N N . LEU B 1 12 ? -10.516 9.586 -3.588 1 98.94 12 LEU B N 1
ATOM 1046 C CA . LEU B 1 12 ? -11.438 9.594 -4.719 1 98.94 12 LEU B CA 1
ATOM 1047 C C . LEU B 1 12 ? -11.727 8.172 -5.191 1 98.94 12 LEU B C 1
ATOM 1049 O O . LEU B 1 12 ? -10.805 7.383 -5.406 1 98.94 12 LEU B O 1
ATOM 1053 N N . ASP B 1 13 ? -13.016 7.84 -5.309 1 98.88 13 ASP B N 1
ATOM 1054 C CA . ASP B 1 13 ? -13.422 6.598 -5.953 1 98.88 13 ASP B CA 1
ATOM 1055 C C . ASP B 1 13 ? -13.547 6.777 -7.465 1 98.88 13 ASP B C 1
ATOM 1057 O O . ASP B 1 13 ? -14.523 7.355 -7.949 1 98.88 13 ASP B O 1
ATOM 1061 N N . THR B 1 14 ? -12.656 6.215 -8.133 1 98.75 14 THR B N 1
ATOM 1062 C CA . THR B 1 14 ? -12.578 6.477 -9.57 1 98.75 14 THR B CA 1
ATOM 1063 C C . THR B 1 14 ? -13.602 5.641 -10.328 1 98.75 14 THR B C 1
ATOM 1065 O O . THR B 1 14 ? -13.883 5.906 -11.5 1 98.75 14 THR B O 1
ATOM 1068 N N . SER B 1 15 ? -14.133 4.586 -9.711 1 98.25 15 SER B N 1
ATOM 1069 C CA . SER B 1 15 ? -15.195 3.824 -10.359 1 98.25 15 SER B CA 1
ATOM 1070 C C . SER B 1 15 ? -16.5 4.602 -10.375 1 98.25 15 SER B C 1
ATOM 1072 O O . SER B 1 15 ? -17.359 4.387 -11.242 1 98.25 15 SER B O 1
ATOM 1074 N N . LEU B 1 16 ? -16.641 5.508 -9.516 1 97.81 16 LEU B N 1
ATOM 1075 C CA . LEU B 1 16 ? -17.844 6.305 -9.406 1 97.81 16 LEU B CA 1
ATOM 1076 C C . LEU B 1 16 ? -17.609 7.734 -9.867 1 97.81 16 LEU B C 1
ATOM 1078 O O . LEU B 1 16 ? -18.547 8.492 -10.086 1 97.81 16 LEU B O 1
ATOM 1082 N N . GLY B 1 17 ? -16.391 8.078 -9.977 1 98.31 17 GLY B N 1
ATOM 1083 C CA . GLY B 1 17 ? -16.047 9.445 -10.32 1 98.31 17 GLY B CA 1
ATOM 1084 C C . GLY B 1 17 ? -16.406 10.445 -9.242 1 98.31 17 GLY B C 1
ATOM 1085 O O . GLY B 1 17 ? -16.828 11.562 -9.539 1 98.31 17 GLY B O 1
ATOM 1086 N N . ARG B 1 18 ? -16.25 10.016 -7.961 1 98.56 18 ARG B N 1
ATOM 1087 C CA . ARG B 1 18 ? -16.625 10.875 -6.844 1 98.56 18 ARG B CA 1
ATOM 1088 C C . ARG B 1 18 ? -15.727 10.633 -5.637 1 98.56 18 ARG B C 1
ATOM 1090 O O . ARG B 1 18 ? -15.086 9.578 -5.535 1 98.56 18 ARG B O 1
ATOM 1097 N N . PRO B 1 19 ? -15.75 11.617 -4.672 1 98.81 19 PRO B N 1
ATOM 1098 C CA . PRO B 1 19 ? -15.031 11.375 -3.418 1 98.81 19 PRO B CA 1
ATOM 1099 C C . PRO B 1 19 ? -15.562 10.172 -2.65 1 98.81 19 PRO B C 1
ATOM 1101 O O . PRO B 1 19 ? -16.766 9.891 -2.691 1 98.81 19 PRO B O 1
ATOM 1104 N N . ALA B 1 20 ? -14.703 9.453 -2.098 1 98.88 20 ALA B N 1
ATOM 1105 C CA . ALA B 1 20 ? -15.094 8.352 -1.217 1 98.88 20 ALA B CA 1
ATOM 1106 C C . ALA B 1 20 ? -15.375 8.859 0.196 1 98.88 20 ALA B C 1
ATOM 1108 O O . ALA B 1 20 ? -14.445 9.164 0.948 1 98.88 20 ALA B O 1
ATOM 1109 N N . ALA B 1 21 ? -16.609 8.891 0.61 1 98.69 21 ALA B N 1
ATOM 1110 C CA . ALA B 1 21 ? -17.016 9.383 1.928 1 98.69 21 ALA B CA 1
ATOM 1111 C C . ALA B 1 21 ? -17.047 8.242 2.945 1 98.69 21 ALA B C 1
ATOM 1113 O O . ALA B 1 21 ? -17.281 7.086 2.584 1 98.69 21 ALA B O 1
ATOM 1114 N N . ASN B 1 22 ? -16.75 8.539 4.176 1 98.69 22 ASN B N 1
ATOM 1115 C CA . ASN B 1 22 ? -16.891 7.664 5.332 1 98.69 22 ASN B CA 1
ATOM 1116 C C . ASN B 1 22 ? -15.93 6.484 5.258 1 98.69 22 ASN B C 1
ATOM 1118 O O . ASN B 1 22 ? -16.281 5.371 5.656 1 98.69 22 ASN B O 1
ATOM 1122 N N . VAL B 1 23 ? -14.797 6.695 4.688 1 98.88 23 VAL B N 1
ATOM 1123 C CA . VAL B 1 23 ? -13.711 5.715 4.742 1 98.88 23 VAL B CA 1
ATOM 1124 C C . VAL B 1 23 ? -12.938 5.875 6.047 1 98.88 23 VAL B C 1
ATOM 1126 O O . VAL B 1 23 ? -12.469 6.969 6.367 1 98.88 23 VAL B O 1
ATOM 1129 N N . ARG B 1 24 ? -12.836 4.809 6.805 1 98.88 24 ARG B N 1
ATOM 1130 C CA . ARG B 1 24 ? -11.977 4.844 7.984 1 98.88 24 ARG B CA 1
ATOM 1131 C C . ARG B 1 24 ? -10.5 4.887 7.586 1 98.88 24 ARG B C 1
ATOM 1133 O O . ARG B 1 24 ? -10.07 4.125 6.715 1 98.88 24 ARG B O 1
ATOM 1140 N N . VAL B 1 25 ? -9.758 5.781 8.219 1 98.88 25 VAL B N 1
ATOM 1141 C CA . VAL B 1 25 ? -8.336 5.977 7.957 1 98.88 25 VAL B CA 1
ATOM 1142 C C . VAL B 1 25 ? -7.574 6.066 9.281 1 98.88 25 VAL B C 1
ATOM 1144 O O . VAL B 1 25 ? -8.023 6.727 10.219 1 98.88 25 VAL B O 1
ATOM 1147 N N . GLU B 1 26 ? -6.461 5.391 9.336 1 98.88 26 GLU B N 1
ATOM 1148 C CA . GLU B 1 26 ? -5.602 5.434 10.516 1 98.88 26 GLU B CA 1
ATOM 1149 C C . GLU B 1 26 ? -4.184 5.855 10.148 1 98.88 26 GLU B C 1
ATOM 1151 O O . GLU B 1 26 ? -3.639 5.406 9.133 1 98.88 26 GLU B O 1
ATOM 1156 N N . LEU B 1 27 ? -3.641 6.781 10.961 1 98.88 27 LEU B N 1
ATOM 1157 C CA . LEU B 1 27 ? -2.219 7.105 10.883 1 98.88 27 LEU B CA 1
ATOM 1158 C C . LEU B 1 27 ? -1.437 6.367 11.969 1 98.88 27 LEU B C 1
ATOM 1160 O O . LEU B 1 27 ? -1.848 6.344 13.133 1 98.88 27 LEU B O 1
ATOM 1164 N N . GLN B 1 28 ? -0.334 5.75 11.5 1 98.81 28 GLN B N 1
ATOM 1165 C CA . GLN B 1 28 ? 0.551 5.055 12.422 1 98.81 28 GLN B CA 1
ATOM 1166 C C . GLN B 1 28 ? 1.995 5.523 12.266 1 98.81 28 GLN B C 1
ATOM 1168 O O . GLN B 1 28 ? 2.393 5.969 11.188 1 98.81 28 GLN B O 1
ATOM 1173 N N . ARG B 1 29 ? 2.699 5.395 13.367 1 98.69 29 ARG B N 1
ATOM 1174 C CA . ARG B 1 29 ? 4.129 5.695 13.367 1 98.69 29 ARG B CA 1
ATOM 1175 C C . ARG B 1 29 ? 4.945 4.461 13.734 1 98.69 29 ARG B C 1
ATOM 1177 O O . ARG B 1 29 ? 4.559 3.689 14.617 1 98.69 29 ARG B O 1
ATOM 1184 N N . LEU B 1 30 ? 6.078 4.34 13.062 1 98.44 30 LEU B N 1
ATOM 1185 C CA . LEU B 1 30 ? 6.984 3.24 13.375 1 98.44 30 LEU B CA 1
ATOM 1186 C C . LEU B 1 30 ? 7.852 3.574 14.586 1 98.44 30 LEU B C 1
ATOM 1188 O O . LEU B 1 30 ? 8.594 4.559 14.562 1 98.44 30 LEU B O 1
ATOM 1192 N N . GLU B 1 31 ? 7.766 2.729 15.547 1 97.56 31 GLU B N 1
ATOM 1193 C CA . GLU B 1 31 ? 8.594 2.896 16.734 1 97.56 31 GLU B CA 1
ATOM 1194 C C . GLU B 1 31 ? 9.945 2.197 16.578 1 97.56 31 GLU B C 1
ATOM 1196 O O . GLU B 1 31 ? 10.07 1.269 15.773 1 97.56 31 GLU B O 1
ATOM 1201 N N . PRO B 1 32 ? 10.906 2.607 17.422 1 95.56 32 PRO B N 1
ATOM 1202 C CA . PRO B 1 32 ? 12.211 1.943 17.375 1 95.56 32 PRO B CA 1
ATOM 1203 C C . PRO B 1 32 ? 12.117 0.442 17.641 1 95.56 32 PRO B C 1
ATOM 1205 O O . PRO B 1 32 ? 12.945 -0.328 17.141 1 95.56 32 PR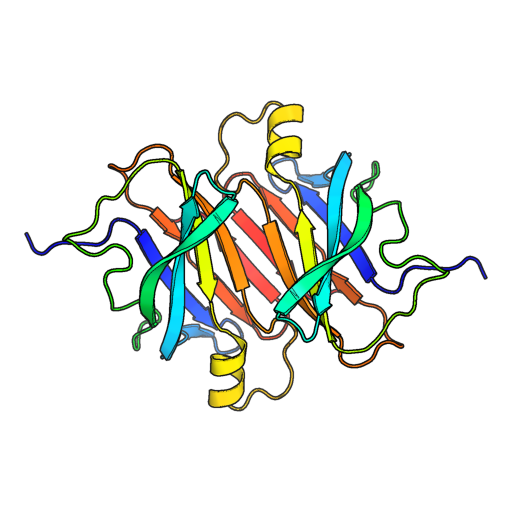O B O 1
ATOM 1208 N N . SER B 1 33 ? 11.172 -0.034 18.359 1 94.81 33 SER B N 1
ATOM 1209 C CA . SER B 1 33 ? 10.953 -1.444 18.656 1 94.81 33 SER B CA 1
ATOM 1210 C C . SER B 1 33 ? 10.523 -2.219 17.406 1 94.81 33 SER B C 1
ATOM 1212 O O . SER B 1 33 ? 10.531 -3.451 17.406 1 94.81 33 SER B O 1
ATOM 1214 N N . GLY B 1 34 ? 10.109 -1.49 16.375 1 94.31 34 GLY B N 1
ATOM 1215 C CA . GLY B 1 34 ? 9.617 -2.137 15.172 1 94.31 34 GLY B CA 1
ATOM 1216 C C . GLY B 1 34 ? 8.102 -2.229 15.117 1 94.31 34 GLY B C 1
ATOM 1217 O O . GLY B 1 34 ? 7.543 -2.697 14.125 1 94.31 34 GLY B O 1
ATOM 1218 N N . GLN B 1 35 ? 7.496 -1.744 16.141 1 95.94 35 GLN B N 1
ATOM 1219 C CA . GLN B 1 35 ? 6.043 -1.794 16.219 1 95.94 35 GLN B CA 1
ATOM 1220 C C . GLN B 1 35 ? 5.418 -0.529 15.633 1 95.94 35 GLN B C 1
ATOM 1222 O O . GLN B 1 35 ? 5.934 0.573 15.836 1 95.94 35 GLN B O 1
ATOM 1227 N N . TRP B 1 36 ? 4.332 -0.769 14.906 1 97.31 36 TRP B N 1
ATOM 1228 C CA . TRP B 1 36 ? 3.531 0.364 14.453 1 97.31 36 TRP B CA 1
ATOM 1229 C C . TRP B 1 36 ? 2.523 0.782 15.516 1 97.31 36 TRP B C 1
ATOM 1231 O O . TRP B 1 36 ? 1.739 -0.041 15.992 1 97.31 36 TRP B O 1
ATOM 1241 N N . LEU B 1 37 ? 2.576 2.105 15.836 1 97.81 37 LEU B N 1
ATOM 1242 C CA . LEU B 1 37 ? 1.644 2.627 16.828 1 97.81 37 LEU B CA 1
ATOM 1243 C C . LEU B 1 37 ? 0.683 3.631 16.203 1 97.81 37 LEU B C 1
ATOM 1245 O O . LEU B 1 37 ? 1.096 4.477 15.406 1 97.81 37 LEU B O 1
ATOM 1249 N N . ARG B 1 38 ? -0.571 3.512 16.656 1 98.38 38 ARG B N 1
ATOM 1250 C CA . ARG B 1 38 ? -1.576 4.449 16.172 1 98.38 38 ARG B CA 1
ATOM 1251 C C . ARG B 1 38 ? -1.312 5.855 16.703 1 98.38 38 ARG B C 1
ATOM 1253 O O . ARG B 1 38 ? -1.11 6.047 17.891 1 98.38 38 ARG B O 1
ATOM 1260 N N . VAL B 1 39 ? -1.218 6.812 15.758 1 98.5 39 VAL B N 1
ATOM 1261 C CA . VAL B 1 39 ? -1.182 8.227 16.125 1 98.5 39 VAL B CA 1
ATOM 1262 C C . VAL B 1 39 ? -2.604 8.734 16.344 1 98.5 39 VAL B C 1
ATOM 1264 O O . VAL B 1 39 ? -2.922 9.258 17.406 1 98.5 39 VAL B O 1
ATOM 1267 N N . ASN B 1 40 ? -3.426 8.609 15.375 1 98.62 40 ASN B N 1
ATOM 1268 C CA . ASN B 1 40 ? -4.848 8.93 15.414 1 98.62 40 ASN B CA 1
ATOM 1269 C C . ASN B 1 40 ? -5.598 8.32 14.234 1 98.62 40 ASN B C 1
ATOM 1271 O O . ASN B 1 40 ? -4.992 7.672 13.375 1 98.62 40 ASN B O 1
ATOM 1275 N N . GLU B 1 41 ? -6.902 8.438 14.219 1 98.56 41 GLU B N 1
ATOM 1276 C CA . GLU B 1 41 ? -7.738 7.938 13.125 1 98.56 41 GLU B CA 1
ATOM 1277 C C . GLU B 1 41 ? -8.898 8.891 12.844 1 98.56 41 GLU B C 1
ATOM 1279 O O . GLU B 1 41 ? -9.117 9.844 13.586 1 98.56 41 GLU B O 1
ATOM 1284 N N . GLY B 1 42 ? -9.508 8.609 11.781 1 98.19 42 GLY B N 1
ATOM 1285 C CA . GLY B 1 42 ? -10.688 9.359 11.383 1 98.19 42 GLY B CA 1
ATOM 1286 C C . GLY B 1 42 ? -11.406 8.742 10.195 1 98.19 42 GLY B C 1
ATOM 1287 O O . GLY B 1 42 ? -11.117 7.613 9.805 1 98.19 42 GLY B O 1
ATOM 1288 N N . ARG B 1 43 ? -12.43 9.508 9.75 1 98.75 43 ARG B N 1
ATOM 1289 C CA . ARG B 1 43 ? -13.18 9.125 8.555 1 98.75 43 ARG B CA 1
ATOM 1290 C C . ARG B 1 43 ? -13.234 10.273 7.555 1 98.75 43 ARG B C 1
ATOM 1292 O O . ARG B 1 43 ? -13.219 11.445 7.945 1 98.75 43 ARG B O 1
ATOM 1299 N N . THR B 1 44 ? -13.305 9.875 6.289 1 98.88 44 THR B N 1
ATOM 1300 C CA . THR B 1 44 ? -13.445 10.914 5.27 1 98.88 44 THR B CA 1
ATOM 1301 C C . THR B 1 44 ? -14.844 11.523 5.316 1 98.88 44 THR B C 1
ATOM 1303 O O . THR B 1 44 ? -15.812 10.844 5.652 1 98.88 44 THR B O 1
ATOM 1306 N N . ASN B 1 45 ? -14.859 12.844 5.023 1 98.69 45 ASN B N 1
ATOM 1307 C CA . ASN B 1 45 ? -16.141 13.539 4.926 1 98.69 45 ASN B CA 1
ATOM 1308 C C . ASN B 1 45 ? -16.734 13.422 3.527 1 98.69 45 ASN B C 1
ATOM 1310 O O . ASN B 1 45 ? -16.297 12.609 2.723 1 98.69 45 ASN B O 1
ATOM 1314 N N . ALA B 1 46 ? -17.734 14.227 3.258 1 98.31 46 ALA B N 1
ATOM 1315 C CA . ALA B 1 46 ? -18.469 14.164 1.992 1 98.31 46 ALA B CA 1
ATOM 1316 C C . ALA B 1 46 ? -17.562 14.547 0.821 1 98.31 46 ALA B C 1
ATOM 1318 O O . ALA B 1 46 ? -17.828 14.164 -0.322 1 98.31 46 ALA B O 1
ATOM 1319 N N . ASP B 1 47 ? -16.484 15.25 1.095 1 98.38 47 ASP B N 1
ATOM 1320 C CA . ASP B 1 47 ? -15.531 15.648 0.067 1 98.38 47 ASP B CA 1
ATOM 1321 C C . ASP B 1 47 ? -14.406 14.625 -0.063 1 98.38 47 ASP B C 1
ATOM 1323 O O . ASP B 1 47 ? -13.438 14.852 -0.796 1 98.38 47 ASP B O 1
ATOM 1327 N N . GLY B 1 48 ? -14.461 13.555 0.657 1 98.81 48 GLY B N 1
ATOM 1328 C CA . GLY B 1 48 ? -13.438 12.516 0.594 1 98.81 48 GLY B CA 1
ATOM 1329 C C . GLY B 1 48 ? -12.188 12.867 1.382 1 98.81 48 GLY B C 1
ATOM 1330 O O . GLY B 1 48 ? -11.156 12.211 1.236 1 98.81 48 GLY B O 1
ATOM 1331 N N . ARG B 1 49 ? -12.273 13.953 2.184 1 98.69 49 ARG B N 1
ATOM 1332 C CA . ARG B 1 49 ? -11.141 14.383 3 1 98.69 49 ARG B CA 1
ATOM 1333 C C . ARG B 1 49 ? -11.258 13.852 4.426 1 98.69 49 ARG B C 1
ATOM 1335 O O . ARG B 1 49 ? -12.359 13.781 4.977 1 98.69 49 ARG B O 1
ATOM 1342 N N . VAL B 1 50 ? -10.078 13.461 4.949 1 98.12 50 VAL B N 1
ATOM 1343 C CA . VAL B 1 50 ? -10.109 13.031 6.34 1 98.12 50 VAL B CA 1
ATOM 1344 C C . VAL B 1 50 ? -10.445 14.219 7.242 1 98.12 50 VAL B C 1
ATOM 1346 O O . VAL B 1 50 ? -9.68 15.18 7.316 1 98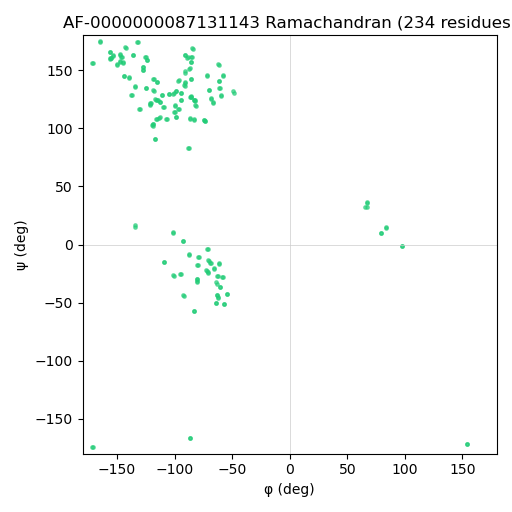.12 50 VAL B O 1
ATOM 1349 N N . ALA B 1 51 ? -11.5 14.102 7.996 1 92.31 51 ALA B N 1
ATOM 1350 C CA . ALA B 1 51 ? -12.078 15.219 8.734 1 92.31 51 ALA B CA 1
ATOM 1351 C C . ALA B 1 51 ? -11.305 15.484 10.023 1 92.31 51 ALA B C 1
ATOM 1353 O O . ALA B 1 51 ? -11.172 16.641 10.438 1 92.31 51 ALA B O 1
ATOM 1354 N N . SER B 1 52 ? -10.805 14.516 10.547 1 94.94 52 SER B N 1
ATOM 1355 C CA . SER B 1 52 ? -10.102 14.633 11.82 1 94.94 52 SER B CA 1
ATOM 1356 C C . SER B 1 52 ? -8.641 15.023 11.617 1 94.94 52 SER B C 1
ATOM 1358 O O . SER B 1 52 ? -8.102 14.883 10.516 1 94.94 52 SER B O 1
ATOM 1360 N N . HIS B 1 53 ? -8.125 15.57 12.648 1 97.19 53 HIS B N 1
ATOM 1361 C CA . HIS B 1 53 ? -6.684 15.805 12.664 1 97.19 53 HIS B CA 1
ATOM 1362 C C . HIS B 1 53 ? -5.918 14.5 12.867 1 97.19 53 HIS B C 1
ATOM 1364 O O . HIS B 1 53 ? -5.836 13.992 13.992 1 97.19 53 HIS B O 1
ATOM 1370 N N . LEU B 1 54 ? -5.309 14.008 11.82 1 98.31 54 LEU B N 1
ATOM 1371 C CA . LEU B 1 54 ? -4.578 12.75 11.898 1 98.31 54 LEU B CA 1
ATOM 1372 C C . LEU B 1 54 ? -3.4 12.859 12.859 1 98.31 54 LEU B C 1
ATOM 1374 O O . LEU B 1 54 ? -2.996 11.867 13.469 1 98.31 54 LEU B O 1
ATOM 1378 N N . VAL B 1 55 ? -2.859 14.016 12.867 1 98.44 55 VAL B N 1
ATOM 1379 C CA . VAL B 1 55 ? -1.939 14.375 13.945 1 98.44 55 VAL B CA 1
ATOM 1380 C C . VAL B 1 55 ? -2.615 15.359 14.898 1 98.44 55 VAL B C 1
ATOM 1382 O O . VAL B 1 55 ? -2.768 16.531 14.578 1 98.44 55 VAL B O 1
ATOM 1385 N N . PRO B 1 56 ? -2.947 14.859 16.078 1 97.75 56 PRO B N 1
ATOM 1386 C CA . PRO B 1 56 ? -3.596 15.773 17.016 1 97.75 56 PRO B CA 1
ATOM 1387 C C . PRO B 1 56 ? -2.705 16.953 17.406 1 97.75 56 PRO B C 1
ATOM 1389 O O . PRO B 1 56 ? -1.479 16.828 17.438 1 97.75 56 PRO B O 1
ATOM 1392 N N . GLU B 1 57 ? -3.391 17.969 17.781 1 95.5 57 GLU B N 1
ATOM 1393 C CA . GLU B 1 57 ? -2.674 19.188 18.141 1 95.5 57 GLU B CA 1
ATOM 1394 C C . GLU B 1 57 ? -1.735 18.953 19.312 1 95.5 57 GLU B C 1
ATOM 1396 O O . GLU B 1 57 ? -0.63 19.484 19.359 1 95.5 57 GLU B O 1
ATOM 1401 N N . ALA B 1 58 ? -2.174 18.141 20.203 1 95.19 58 ALA B N 1
ATOM 1402 C CA . ALA B 1 58 ? -1.412 17.906 21.422 1 95.19 58 ALA B CA 1
ATOM 1403 C C . ALA B 1 58 ? -0.268 16.938 21.188 1 95.19 58 ALA B C 1
ATOM 1405 O O . ALA B 1 58 ? 0.628 16.797 22.016 1 95.19 58 ALA B O 1
ATOM 1406 N N . ALA B 1 59 ? -0.277 16.312 20.031 1 94.69 59 ALA B N 1
ATOM 1407 C CA . ALA B 1 59 ? 0.741 15.305 19.734 1 94.69 59 ALA B CA 1
ATOM 1408 C C . ALA B 1 59 ? 1.988 15.945 19.125 1 94.69 59 ALA B C 1
ATOM 1410 O O . ALA B 1 59 ? 1.907 17 18.5 1 94.69 59 ALA B O 1
ATOM 1411 N N . THR B 1 60 ? 3.082 15.258 19.406 1 94.19 60 THR B N 1
ATOM 1412 C CA . THR B 1 60 ? 4.316 15.664 18.734 1 94.19 60 THR B CA 1
ATOM 1413 C C . THR B 1 60 ? 4.445 15.008 17.375 1 94.19 60 THR B C 1
ATOM 1415 O O . THR B 1 60 ? 4.246 13.797 17.234 1 94.19 60 THR B O 1
ATOM 1418 N N . PHE B 1 61 ? 4.676 15.859 16.359 1 97.69 61 PHE B N 1
ATOM 1419 C CA . PHE B 1 61 ? 4.961 15.375 15.023 1 97.69 61 PHE B CA 1
ATOM 1420 C C . PHE B 1 61 ? 6.457 15.422 14.734 1 97.69 61 PHE B C 1
ATOM 1422 O O . PHE B 1 61 ? 7.059 16.5 14.711 1 97.69 61 PHE B O 1
ATOM 1429 N N . GLU B 1 62 ? 7.082 14.195 14.555 1 98 62 GLU B N 1
ATOM 1430 C CA . GLU B 1 62 ? 8.531 14.086 14.414 1 98 62 GLU B CA 1
ATOM 1431 C C . GLU B 1 62 ? 8.906 13.375 13.117 1 98 62 GLU B C 1
ATOM 1433 O O . GLU B 1 62 ? 8.094 12.656 12.539 1 98 62 GLU B O 1
ATOM 1438 N N . ALA B 1 63 ? 10.156 13.672 12.758 1 98.44 63 ALA B N 1
ATOM 1439 C CA . ALA B 1 63 ? 10.695 12.922 11.625 1 98.44 63 ALA B CA 1
ATOM 1440 C C . ALA B 1 63 ? 10.672 11.422 11.898 1 98.44 63 ALA B C 1
ATOM 1442 O O . ALA B 1 63 ? 10.844 10.992 13.039 1 98.44 63 ALA B O 1
ATOM 1443 N N . GLY B 1 64 ? 10.438 10.625 10.82 1 98.38 64 GLY B N 1
ATOM 1444 C CA . GLY B 1 64 ? 10.367 9.18 10.969 1 98.38 64 GLY B CA 1
ATOM 1445 C C . GLY B 1 64 ? 9.516 8.508 9.914 1 98.38 64 GLY B C 1
ATOM 1446 O O . GLY B 1 64 ? 9.164 9.125 8.906 1 98.38 64 GLY B O 1
ATOM 1447 N N . SER B 1 65 ? 9.297 7.238 10.109 1 98.69 65 SER B N 1
ATOM 1448 C CA . SER B 1 65 ? 8.469 6.453 9.203 1 98.69 65 SER B CA 1
ATOM 1449 C C . SER B 1 65 ? 7.027 6.379 9.695 1 98.69 65 SER B C 1
ATOM 1451 O O . SER B 1 65 ? 6.781 6.145 10.883 1 98.69 65 SER B O 1
ATOM 1453 N N . TYR B 1 66 ? 6.129 6.672 8.805 1 98.81 66 TYR B N 1
ATOM 1454 C CA . TYR B 1 66 ? 4.695 6.621 9.062 1 98.81 66 TYR B CA 1
ATOM 1455 C C . TYR B 1 66 ? 3.986 5.73 8.047 1 98.81 66 TYR B C 1
ATOM 1457 O O . TYR B 1 66 ? 4.566 5.363 7.023 1 98.81 66 TYR B O 1
ATOM 1465 N N . ARG B 1 67 ? 2.777 5.301 8.398 1 98.81 67 ARG B N 1
ATOM 1466 C CA . ARG B 1 67 ? 1.91 4.711 7.383 1 98.81 67 ARG B CA 1
ATOM 1467 C C . ARG B 1 67 ? 0.452 5.086 7.621 1 98.81 67 ARG B C 1
ATOM 1469 O O . ARG B 1 67 ? 0.04 5.305 8.766 1 98.81 67 ARG B O 1
ATOM 1476 N N . MET B 1 68 ? -0.239 5.258 6.52 1 98.81 68 MET B N 1
ATOM 1477 C CA . MET B 1 68 ? -1.689 5.426 6.512 1 98.81 68 MET B CA 1
ATOM 1478 C C . MET B 1 68 ? -2.385 4.125 6.121 1 98.81 68 MET B C 1
ATOM 1480 O O . MET B 1 68 ? -2.023 3.496 5.129 1 98.81 68 MET B O 1
ATOM 1484 N N . VAL B 1 69 ? -3.373 3.721 6.941 1 98.88 69 VAL B N 1
ATOM 1485 C CA . VAL B 1 69 ? -4.184 2.551 6.621 1 98.88 69 VAL B CA 1
ATOM 1486 C C . VAL B 1 69 ? -5.598 2.986 6.242 1 98.88 69 VAL B C 1
ATOM 1488 O O . VAL B 1 69 ? -6.289 3.625 7.039 1 98.88 69 VAL B O 1
ATOM 1491 N N . PHE B 1 70 ? -5.973 2.666 4.992 1 98.94 70 PHE B N 1
ATOM 1492 C CA . PHE B 1 70 ? -7.324 2.891 4.484 1 98.94 70 PHE B CA 1
ATOM 1493 C C . PHE B 1 70 ? -8.133 1.602 4.52 1 98.94 70 PHE B C 1
ATOM 1495 O O . PHE B 1 70 ? -7.785 0.621 3.863 1 98.94 70 PHE B O 1
ATOM 1502 N N . TYR B 1 71 ? -9.195 1.635 5.25 1 98.81 71 TYR B N 1
ATOM 1503 C CA . TYR B 1 71 ? -10 0.428 5.398 1 98.81 71 TYR B CA 1
ATOM 1504 C C . TYR B 1 71 ? -11.039 0.323 4.285 1 98.81 71 TYR B C 1
ATOM 1506 O O . TYR B 1 71 ? -12.234 0.499 4.523 1 98.81 71 TYR B O 1
ATOM 1514 N N . THR B 1 72 ? -10.602 -0.171 3.191 1 98.88 72 THR B N 1
ATOM 1515 C CA . THR B 1 72 ? -11.359 -0.1 1.946 1 98.88 72 THR B CA 1
ATOM 1516 C C . THR B 1 72 ? -12.43 -1.183 1.903 1 98.88 72 THR B C 1
ATOM 1518 O O . THR B 1 72 ? -13.469 -1.009 1.263 1 98.88 72 THR B O 1
ATOM 1521 N N . GLN B 1 73 ? -12.18 -2.273 2.539 1 98.75 73 GLN B N 1
ATOM 1522 C CA . GLN B 1 73 ? -13.203 -3.314 2.578 1 98.75 73 GLN B CA 1
ATOM 1523 C C . GLN B 1 73 ? -14.508 -2.781 3.164 1 98.75 73 GLN B C 1
ATOM 1525 O O . GLN B 1 73 ? -15.578 -2.975 2.584 1 98.75 73 GLN B O 1
ATOM 1530 N N . GLU B 1 74 ? -14.398 -2.152 4.316 1 98.56 74 GLU B N 1
ATOM 1531 C CA . GLU B 1 74 ? -15.586 -1.576 4.949 1 98.56 74 GLU B CA 1
ATOM 1532 C C . GLU B 1 74 ? -16.312 -0.628 4 1 98.56 74 GLU B C 1
ATOM 1534 O O . GLU B 1 74 ? -17.531 -0.675 3.887 1 98.56 74 GLU B O 1
ATOM 1539 N N . TYR B 1 75 ? -15.57 0.178 3.293 1 98.88 75 TYR B N 1
ATOM 1540 C CA . TYR B 1 75 ? -16.125 1.148 2.357 1 98.88 75 TYR B CA 1
ATOM 1541 C C . TYR B 1 75 ? -16.859 0.449 1.22 1 98.88 75 TYR B C 1
ATOM 1543 O O . TYR B 1 75 ? -18.016 0.788 0.91 1 98.88 75 TYR B O 1
ATOM 1551 N N . PHE B 1 76 ? -16.25 -0.505 0.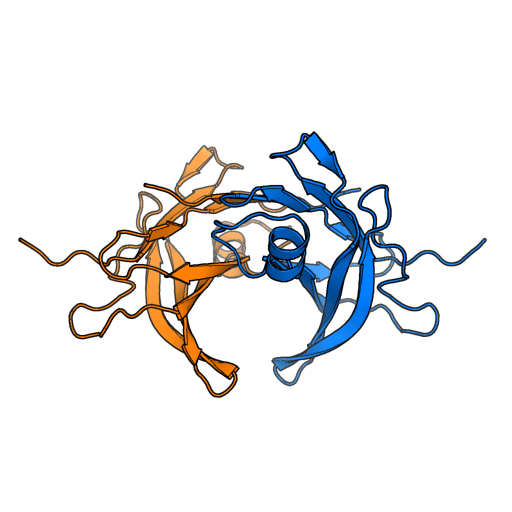581 1 98.69 76 PHE B N 1
ATOM 1552 C CA . PHE B 1 76 ? -16.828 -1.211 -0.55 1 98.69 76 PHE B CA 1
ATOM 1553 C C . PHE B 1 76 ? -18.094 -1.95 -0.127 1 98.69 76 PHE B C 1
ATOM 1555 O O . PHE B 1 76 ? -19.125 -1.858 -0.794 1 98.69 76 PHE B O 1
ATOM 1562 N N . GLU B 1 77 ? -17.984 -2.611 0.981 1 98.38 77 GLU B N 1
ATOM 1563 C CA . GLU B 1 77 ? -19.125 -3.373 1.468 1 98.38 77 GLU B CA 1
ATOM 1564 C C . GLU B 1 77 ? -20.312 -2.455 1.792 1 98.38 77 GLU B C 1
ATOM 1566 O O . GLU B 1 77 ? -21.453 -2.752 1.44 1 98.38 77 GLU B O 1
ATOM 1571 N N . ARG B 1 78 ? -20.047 -1.361 2.434 1 97.88 78 ARG B N 1
ATOM 1572 C CA . ARG B 1 78 ? -21.078 -0.405 2.797 1 97.88 78 ARG B CA 1
ATOM 1573 C C . ARG B 1 78 ? -21.75 0.179 1.555 1 97.88 78 ARG B C 1
ATOM 1575 O O . ARG B 1 78 ? -22.922 0.57 1.595 1 97.88 78 ARG B O 1
ATOM 1582 N N . ASN B 1 79 ? -20.984 0.192 0.49 1 97.5 79 ASN B N 1
ATOM 1583 C CA . ASN B 1 79 ? -21.5 0.799 -0.732 1 97.5 79 ASN B CA 1
ATOM 1584 C C . ASN B 1 79 ? -21.984 -0.258 -1.723 1 97.5 79 ASN B C 1
ATOM 1586 O O . ASN B 1 79 ? -22.125 0.024 -2.912 1 97.5 79 ASN B O 1
ATOM 1590 N N . GLY B 1 80 ? -22.078 -1.479 -1.328 1 97.88 80 GLY B N 1
ATOM 1591 C CA . GLY B 1 80 ? -22.719 -2.529 -2.109 1 97.88 80 GLY B CA 1
ATOM 1592 C C . GLY B 1 80 ? -21.797 -3.148 -3.139 1 97.88 80 GLY B C 1
ATOM 1593 O O . GLY B 1 80 ? -22.25 -3.771 -4.102 1 97.88 80 GLY B O 1
ATOM 1594 N N . VAL B 1 81 ? -20.562 -2.904 -2.998 1 97.81 81 VAL B N 1
ATOM 1595 C CA . VAL B 1 81 ? -19.578 -3.521 -3.889 1 97.81 81 VAL B CA 1
ATOM 1596 C C . VAL B 1 81 ? -19.266 -4.934 -3.404 1 97.81 81 VAL B C 1
ATOM 1598 O O . VAL B 1 81 ? -18.75 -5.113 -2.299 1 97.81 81 VAL B O 1
ATOM 1601 N N . SER B 1 82 ? -19.516 -5.926 -4.211 1 95.94 82 SER B N 1
ATOM 1602 C CA . SER B 1 82 ? -19.406 -7.316 -3.781 1 95.94 82 SER B CA 1
ATOM 1603 C C . SER B 1 82 ? -18.047 -7.895 -4.129 1 95.94 82 SER B C 1
ATOM 1605 O O . SER B 1 82 ? -17.609 -8.875 -3.525 1 95.94 82 SER B O 1
ATOM 1607 N N . GLU B 1 83 ? -17.438 -7.297 -5.168 1 97.75 83 GLU B N 1
ATOM 1608 C CA . GLU B 1 83 ? -16.141 -7.797 -5.605 1 97.75 83 GLU B CA 1
ATOM 1609 C C . GLU B 1 83 ? -15.078 -6.707 -5.527 1 97.75 83 GLU B C 1
ATOM 1611 O O . GLU B 1 83 ? -15.227 -5.641 -6.129 1 97.75 83 GLU B O 1
ATOM 1616 N N . PHE B 1 84 ? -14.133 -6.949 -4.809 1 98.69 84 PHE B N 1
ATOM 1617 C CA . PHE B 1 84 ? -12.977 -6.07 -4.68 1 98.69 84 PHE B CA 1
ATOM 1618 C C . PHE B 1 84 ? -11.719 -6.875 -4.359 1 98.69 84 PHE B C 1
ATOM 1620 O O . PHE B 1 84 ? -11.805 -7.984 -3.826 1 98.69 84 PHE B O 1
ATOM 1627 N N . PHE B 1 85 ? -10.617 -6.332 -4.699 1 98.81 85 PHE B N 1
ATOM 1628 C CA . PHE B 1 85 ? -9.352 -7.059 -4.629 1 98.81 85 PHE B CA 1
ATOM 1629 C C . PHE B 1 85 ? -8.562 -6.652 -3.395 1 98.81 85 PHE B C 1
ATOM 1631 O O . PHE B 1 85 ? -7.789 -7.445 -2.855 1 98.81 85 PHE B O 1
ATOM 1638 N N . TYR B 1 86 ? -8.727 -5.465 -2.861 1 98.88 86 TYR B N 1
ATOM 1639 C CA . TYR B 1 86 ? -7.91 -4.91 -1.785 1 98.88 86 TYR B CA 1
ATOM 1640 C C . TYR B 1 86 ? -8.734 -4.742 -0.512 1 98.88 86 TYR B C 1
ATOM 1642 O O . TYR B 1 86 ? -9.555 -3.83 -0.41 1 98.88 86 TYR B O 1
ATOM 1650 N N . PRO B 1 87 ? -8.492 -5.559 0.531 1 98.62 87 PRO B N 1
ATOM 1651 C CA . PRO B 1 87 ? -9.234 -5.422 1.785 1 98.62 87 PRO B CA 1
ATOM 1652 C C . PRO B 1 87 ? -8.852 -4.164 2.562 1 98.62 87 PRO B C 1
ATOM 1654 O O . PRO B 1 87 ? -9.617 -3.701 3.41 1 98.62 87 PRO B O 1
ATOM 1657 N N . GLU B 1 88 ? -7.676 -3.674 2.314 1 98.81 88 GLU B N 1
ATOM 1658 C CA . GLU B 1 88 ? -7.133 -2.416 2.816 1 98.81 88 GLU B CA 1
ATOM 1659 C C . GLU B 1 88 ? -6.039 -1.883 1.895 1 98.81 88 GLU B C 1
ATOM 1661 O O . GLU B 1 88 ? -5.52 -2.615 1.048 1 98.81 88 GLU B O 1
ATOM 1666 N N . VAL B 1 89 ? -5.789 -0.632 2.025 1 98.94 89 VAL B N 1
ATOM 1667 C CA . VAL B 1 89 ? -4.621 -0.019 1.401 1 98.94 89 VAL B CA 1
ATOM 1668 C C . VAL B 1 89 ? -3.74 0.618 2.471 1 98.94 89 VAL B C 1
ATOM 1670 O O . VAL B 1 89 ? -4.207 1.442 3.262 1 98.94 89 VAL B O 1
ATOM 1673 N N . THR B 1 90 ? -2.514 0.198 2.541 1 98.94 90 THR B N 1
ATOM 1674 C CA . THR B 1 90 ? -1.539 0.767 3.465 1 98.94 90 THR B CA 1
ATOM 1675 C C . THR B 1 90 ? -0.44 1.504 2.705 1 98.94 90 THR B C 1
ATOM 1677 O O . THR B 1 90 ? 0.219 0.925 1.84 1 98.94 90 THR B O 1
ATOM 1680 N N . ILE B 1 91 ? -0.281 2.758 3.018 1 98.94 91 ILE B N 1
ATOM 1681 C CA . ILE B 1 91 ? 0.736 3.57 2.357 1 98.94 91 ILE B CA 1
ATOM 1682 C C . ILE B 1 91 ? 1.782 4.016 3.377 1 98.94 91 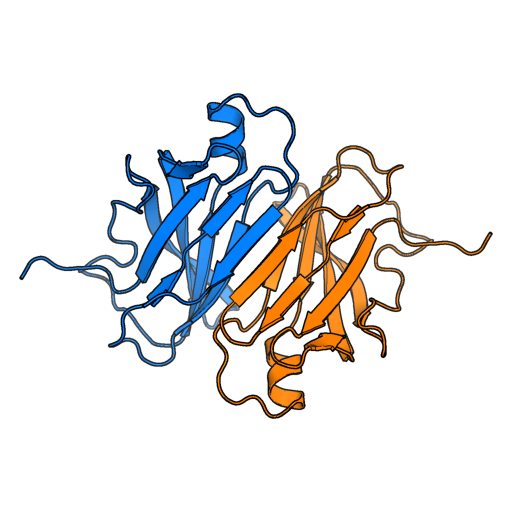ILE B C 1
ATOM 1684 O O . ILE B 1 91 ? 1.506 4.859 4.23 1 98.94 91 ILE B O 1
ATOM 1688 N N . ALA B 1 92 ? 2.982 3.434 3.285 1 98.94 92 ALA B N 1
ATOM 1689 C CA . ALA B 1 92 ? 4.109 3.848 4.117 1 98.94 92 ALA B CA 1
ATOM 1690 C C . ALA B 1 92 ? 4.859 5.016 3.484 1 98.94 92 ALA B C 1
ATOM 1692 O O . ALA B 1 92 ? 5.035 5.062 2.266 1 98.94 92 ALA B O 1
ATOM 1693 N N . PHE B 1 93 ? 5.312 5.941 4.355 1 98.94 93 PHE B N 1
ATOM 1694 C CA . PHE B 1 93 ? 6.039 7.094 3.832 1 98.94 93 PHE B CA 1
ATOM 1695 C C . PHE B 1 93 ? 7 7.648 4.875 1 98.94 93 PHE B C 1
ATOM 1697 O O . PHE B 1 93 ? 6.848 7.379 6.07 1 98.94 93 PHE B O 1
ATOM 1704 N N . ILE B 1 94 ? 7.922 8.43 4.379 1 98.69 94 ILE B N 1
ATOM 1705 C CA . ILE B 1 94 ? 8.961 9 5.23 1 98.69 94 ILE B CA 1
ATOM 1706 C C . ILE B 1 94 ? 8.672 10.477 5.477 1 98.69 94 ILE B C 1
ATOM 1708 O O . ILE B 1 94 ? 8.359 11.219 4.543 1 98.69 94 ILE B O 1
ATOM 1712 N N . VAL B 1 95 ? 8.695 10.844 6.715 1 98.44 95 VAL B N 1
ATOM 1713 C CA . VAL B 1 95 ? 8.734 12.25 7.105 1 98.44 95 VAL B CA 1
ATOM 1714 C C . VAL B 1 95 ? 10.164 12.664 7.434 1 98.44 95 VAL B C 1
ATOM 1716 O O . VAL B 1 95 ? 10.711 12.258 8.461 1 98.44 95 VAL B O 1
ATOM 1719 N N . LYS B 1 96 ? 10.688 13.469 6.559 1 97.44 96 LYS B N 1
ATOM 1720 C CA . LYS B 1 96 ? 12.047 13.938 6.781 1 97.44 96 LYS B CA 1
ATOM 1721 C C . LYS B 1 96 ? 12.047 15.266 7.547 1 97.44 96 LYS B C 1
ATOM 1723 O O . LYS B 1 96 ? 12.867 15.461 8.453 1 97.44 96 LYS B O 1
ATOM 1728 N N . ASP B 1 97 ? 11.18 16.156 7.152 1 97.75 97 ASP B N 1
ATOM 1729 C CA . ASP B 1 97 ? 11.031 17.484 7.738 1 97.75 97 ASP B CA 1
ATOM 1730 C C . ASP B 1 97 ? 9.633 17.656 8.328 1 97.75 97 ASP B C 1
ATOM 1732 O O . ASP B 1 97 ? 8.672 17.906 7.602 1 97.75 97 ASP B O 1
ATOM 1736 N N . PRO B 1 98 ? 9.562 17.578 9.609 1 97.5 98 PRO B N 1
ATOM 1737 C CA . PRO B 1 98 ? 8.242 17.625 10.25 1 97.5 98 PRO B CA 1
ATOM 1738 C C . PRO B 1 98 ? 7.598 19 10.195 1 97.5 98 PRO B C 1
ATOM 1740 O O . PRO B 1 98 ? 6.457 19.172 10.633 1 97.5 98 PRO B O 1
ATOM 1743 N N . THR B 1 99 ? 8.258 19.969 9.688 1 96.38 99 THR B N 1
ATOM 1744 C CA . THR B 1 99 ? 7.68 21.312 9.562 1 96.38 99 THR B CA 1
ATOM 1745 C C . THR B 1 99 ? 6.918 21.438 8.242 1 96.38 99 THR B C 1
ATOM 1747 O O . THR B 1 99 ? 6.191 22.422 8.039 1 96.38 99 THR B O 1
ATOM 1750 N N . GLN B 1 100 ? 7.031 20.484 7.406 1 96.94 100 GLN B N 1
ATOM 1751 C CA . GLN B 1 100 ? 6.332 20.5 6.125 1 96.94 100 GLN B CA 1
ATOM 1752 C C . GLN B 1 100 ? 4.969 19.828 6.238 1 96.94 100 GLN B C 1
ATOM 1754 O O . GLN B 1 100 ? 4.699 19.109 7.211 1 96.94 100 GLN B O 1
ATOM 1759 N N . HIS B 1 101 ? 4.129 20.125 5.223 1 97.56 101 HIS B N 1
ATOM 1760 C CA . HIS B 1 101 ? 2.84 19.453 5.094 1 97.56 101 HIS B CA 1
ATOM 1761 C C . HIS B 1 101 ? 2.955 18.203 4.219 1 97.56 101 HIS B C 1
ATOM 1763 O O . HIS B 1 101 ? 3.631 18.219 3.188 1 97.56 101 HIS B O 1
ATOM 1769 N N . TYR B 1 102 ? 2.324 17.125 4.652 1 98.56 102 TYR B N 1
ATOM 1770 C CA . TYR B 1 102 ? 2.33 15.852 3.926 1 98.56 102 TYR B CA 1
ATOM 1771 C C . TYR B 1 102 ? 0.916 15.445 3.527 1 98.56 102 TYR B C 1
ATOM 1773 O O . TYR B 1 102 ? 0.144 14.969 4.363 1 98.56 102 TYR B O 1
ATOM 1781 N N . HIS B 1 103 ? 0.577 15.656 2.254 1 98.56 103 HIS B N 1
ATOM 1782 C CA . HIS B 1 103 ? -0.689 15.195 1.696 1 98.56 103 HIS B CA 1
ATOM 1783 C C . HIS B 1 103 ? -0.52 13.859 0.979 1 98.56 103 HIS B C 1
ATOM 1785 O O . HIS B 1 103 ? 0.256 13.758 0.026 1 98.56 103 HIS B O 1
ATOM 1791 N N . VAL B 1 104 ? -1.186 12.781 1.468 1 98.75 104 VAL B N 1
ATOM 1792 C CA . VAL B 1 104 ? -1.102 11.438 0.906 1 98.75 104 VAL B CA 1
ATOM 1793 C C . VAL B 1 104 ? -2.473 11.008 0.391 1 98.75 104 VAL B C 1
ATOM 1795 O O . VAL B 1 104 ? -3.244 10.375 1.115 1 98.75 104 VAL B O 1
ATOM 1798 N N . PRO B 1 105 ? -2.736 11.281 -0.836 1 98.88 105 PRO B N 1
ATOM 1799 C CA . PRO B 1 105 ? -4.051 10.945 -1.384 1 98.88 105 PRO B CA 1
ATOM 1800 C C . PRO B 1 105 ? -4.133 9.508 -1.888 1 98.88 105 PRO B C 1
ATOM 1802 O O . PRO B 1 105 ? -3.1 8.859 -2.088 1 98.88 105 PRO B O 1
ATOM 1805 N N . LEU B 1 106 ? -5.402 9.039 -2.025 1 98.94 106 LEU B N 1
ATOM 1806 C CA . LEU B 1 106 ? -5.691 7.715 -2.564 1 98.94 106 LEU B CA 1
ATOM 1807 C C . LEU B 1 106 ? -6.75 7.797 -3.658 1 98.94 106 LEU B C 1
ATOM 1809 O O . LEU B 1 106 ? -7.855 8.297 -3.426 1 98.94 106 LEU B O 1
ATOM 1813 N N . LEU B 1 107 ? -6.375 7.426 -4.883 1 98.94 107 LEU B N 1
ATOM 1814 C CA . LEU B 1 107 ? -7.34 7.121 -5.934 1 98.94 107 LEU B CA 1
ATOM 1815 C C . LEU B 1 107 ? -7.625 5.625 -5.996 1 98.94 107 LEU B C 1
ATOM 1817 O O . LEU B 1 107 ? -6.707 4.82 -6.18 1 98.94 107 LEU B O 1
ATOM 1821 N N . ILE B 1 108 ? -8.922 5.293 -5.883 1 98.88 108 ILE B N 1
ATOM 1822 C CA . ILE B 1 108 ? -9.148 3.865 -5.695 1 98.88 108 ILE B CA 1
ATOM 1823 C C . ILE B 1 108 ? -10.352 3.424 -6.52 1 98.88 108 ILE B C 1
ATOM 1825 O O . ILE B 1 108 ? -11.273 4.215 -6.762 1 98.88 108 ILE B O 1
ATOM 1829 N N . ASN B 1 109 ? -10.336 2.26 -7.074 1 98.81 109 ASN B N 1
ATOM 1830 C CA . ASN B 1 109 ? -11.461 1.432 -7.508 1 98.81 109 ASN B CA 1
ATOM 1831 C C . ASN B 1 109 ? -11.32 -0.003 -7.004 1 98.81 109 ASN B C 1
ATOM 1833 O O . ASN B 1 109 ? -10.32 -0.35 -6.371 1 98.81 109 ASN B O 1
ATOM 1837 N N . PRO B 1 110 ? -12.266 -0.854 -7.191 1 98.69 110 PRO B N 1
ATOM 1838 C CA . PRO B 1 110 ? -12.258 -2.168 -6.543 1 98.69 110 PRO B CA 1
ATOM 1839 C C . PRO B 1 110 ? -11.055 -3.02 -6.961 1 98.69 110 PRO B C 1
ATOM 1841 O O . PRO B 1 110 ? -10.711 -3.984 -6.273 1 98.69 110 PRO B O 1
ATOM 1844 N N . PHE B 1 111 ? -10.312 -2.656 -8.109 1 98.81 111 PHE B N 1
ATOM 1845 C CA . PHE B 1 111 ? -9.297 -3.566 -8.633 1 98.81 111 PHE B CA 1
ATOM 1846 C C . PHE B 1 111 ? -8.008 -2.812 -8.961 1 98.81 111 PHE B C 1
ATOM 1848 O O . PHE B 1 111 ? -7.137 -3.338 -9.648 1 98.81 111 PHE B O 1
ATOM 1855 N N . GLY B 1 112 ? -7.879 -1.58 -8.445 1 98.88 112 GLY B N 1
ATOM 1856 C CA . GLY B 1 112 ? -6.66 -0.801 -8.609 1 98.88 112 GLY B CA 1
ATOM 1857 C C . GLY B 1 112 ? -6.641 0.462 -7.77 1 98.88 112 GLY B C 1
ATOM 1858 O O . GLY B 1 112 ? -7.691 0.953 -7.352 1 98.88 112 GLY B O 1
ATOM 1859 N N . TYR B 1 113 ? -5.422 0.908 -7.516 1 98.94 113 TYR B N 1
ATOM 1860 C CA . TYR B 1 113 ? -5.324 2.193 -6.836 1 98.94 113 TYR B CA 1
ATOM 1861 C C . TYR B 1 113 ? -3.982 2.859 -7.121 1 98.94 113 TYR B C 1
ATOM 1863 O O . TYR B 1 113 ? -3.074 2.23 -7.664 1 98.94 113 TYR B O 1
ATOM 1871 N N . SER B 1 114 ? -3.902 4.176 -6.801 1 98.94 114 SER B N 1
ATOM 1872 C CA . SER B 1 114 ? -2.68 4.965 -6.926 1 98.94 114 SER B CA 1
ATOM 1873 C C . SER B 1 114 ? -2.578 6.004 -5.816 1 98.94 114 SER B C 1
ATOM 1875 O O . SER B 1 114 ? -3.574 6.32 -5.16 1 98.94 114 SER B O 1
ATOM 1877 N N . THR B 1 115 ? -1.435 6.371 -5.57 1 98.94 115 THR B N 1
ATOM 1878 C CA . THR B 1 115 ? -1.114 7.418 -4.609 1 98.94 115 THR B CA 1
ATOM 1879 C C . THR B 1 115 ? 0.104 8.219 -5.062 1 98.94 115 THR B C 1
ATOM 1881 O O . THR B 1 115 ? 0.829 7.793 -5.965 1 98.94 115 THR B O 1
ATOM 1884 N N . TYR B 1 116 ? 0.252 9.406 -4.48 1 98.81 116 TYR B N 1
ATOM 1885 C CA . TYR B 1 116 ? 1.402 10.273 -4.715 1 98.81 116 TYR B CA 1
ATOM 1886 C C . TYR B 1 116 ? 1.602 11.234 -3.551 1 98.81 116 TYR B C 1
ATOM 1888 O O . TYR B 1 116 ? 0.709 11.406 -2.717 1 98.81 116 TYR B O 1
ATOM 1896 N N . ARG B 1 117 ? 2.766 11.75 -3.471 1 98.56 117 ARG B N 1
ATOM 1897 C CA . ARG B 1 117 ? 3.006 12.828 -2.521 1 98.56 117 ARG B CA 1
ATOM 1898 C C . ARG B 1 117 ? 2.393 14.133 -3.012 1 98.56 117 ARG B C 1
ATOM 1900 O O . ARG B 1 117 ? 2.912 14.766 -3.938 1 98.56 117 ARG B O 1
ATOM 1907 N N . GLY B 1 118 ? 1.287 14.5 -2.334 1 94.69 118 GLY B N 1
ATOM 1908 C CA . GLY B 1 118 ? 0.626 15.742 -2.707 1 94.69 118 GLY B CA 1
ATOM 1909 C C . GLY B 1 118 ? 1.228 16.969 -2.039 1 94.69 118 GLY B C 1
ATOM 1910 O O . GLY B 1 118 ? 2.125 16.844 -1.202 1 94.69 118 GLY B O 1
ATOM 1911 N N . SER B 1 119 ? 0.782 18.156 -2.545 1 87.5 119 SER B N 1
ATOM 1912 C CA . SER B 1 119 ? 1.263 19.438 -2.006 1 87.5 119 SER B CA 1
ATOM 1913 C C . SER B 1 119 ? 0.295 20 -0.971 1 87.5 119 SER B C 1
ATOM 1915 O O . SER B 1 119 ? -0.896 19.672 -0.991 1 87.5 119 SER B O 1
#

Organism: NCBI:txid53985